Protein AF-00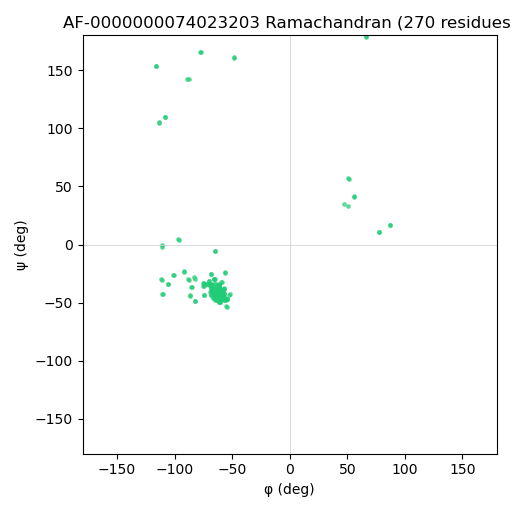00000074023203 (afdb_homodimer)

Organism: NCBI:txid1655543

Nearest PDB structures (foldseek):
  6egc-assembly1_A  TM=5.673E-01  e=6.703E-01  synthetic construct
  7xge-assembly3_E  TM=4.685E-01  e=8.989E+00  synthetic construct
  6egc-assembly1_A  TM=5.669E-01  e=6.703E-01  synthetic construct
  7xge-assembly3_E  TM=4.680E-01  e=8.989E+00  synthetic construct

Structure (mmCIF, N/CA/C/O backbone):
data_AF-0000000074023203-model_v1
#
loop_
_entity.id
_entity.type
_entity.pdbx_description
1 polymer 'Protoporphyrinogen IX oxidase'
#
loop_
_atom_site.group_PDB
_atom_site.id
_atom_site.type_symbol
_atom_site.label_atom_id
_atom_site.la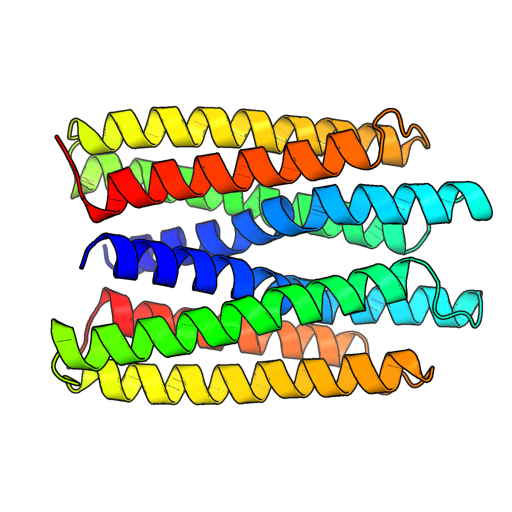bel_alt_id
_atom_site.label_comp_id
_atom_site.label_asym_id
_atom_site.label_entity_id
_atom_site.label_seq_id
_atom_site.pdbx_PDB_ins_code
_atom_site.Cartn_x
_atom_site.Cartn_y
_atom_site.Cartn_z
_atom_site.occupancy
_atom_site.B_iso_or_equiv
_atom_site.auth_seq_id
_atom_site.auth_comp_id
_atom_site.auth_asym_id
_atom_site.auth_atom_id
_atom_site.pdbx_PDB_model_num
ATOM 1 N N . MET A 1 1 ? 3.107 12.953 21 1 92.62 1 MET A N 1
ATOM 2 C CA . MET A 1 1 ? 1.988 12.531 20.156 1 92.62 1 MET A CA 1
ATOM 3 C C . MET A 1 1 ? 2.445 12.281 18.719 1 92.62 1 MET A C 1
ATOM 5 O O . MET A 1 1 ? 1.799 11.539 17.984 1 92.62 1 MET A O 1
ATOM 9 N N . ASP A 1 2 ? 3.744 12.695 18.531 1 95.38 2 ASP A N 1
ATOM 10 C CA . ASP A 1 2 ? 4.27 12.586 17.172 1 95.38 2 ASP A CA 1
ATOM 11 C C . ASP A 1 2 ? 4.441 11.117 16.766 1 95.38 2 ASP A C 1
ATOM 13 O O . ASP A 1 2 ? 4.105 10.734 15.648 1 95.38 2 ASP A O 1
ATOM 17 N N . TRP A 1 3 ? 4.859 10.352 17.672 1 96.69 3 TRP A N 1
ATOM 18 C CA . TRP A 1 3 ? 5.105 8.953 17.344 1 96.69 3 TRP A CA 1
ATOM 19 C C . TRP A 1 3 ? 3.797 8.211 17.094 1 96.69 3 TRP A C 1
ATOM 21 O O . TRP A 1 3 ? 3.748 7.293 16.266 1 96.69 3 TRP A O 1
ATOM 31 N N . ILE A 1 4 ? 2.764 8.555 17.781 1 97.5 4 ILE A N 1
ATOM 32 C CA . ILE A 1 4 ? 1.466 7.949 17.516 1 97.5 4 ILE A CA 1
ATOM 33 C C . ILE A 1 4 ? 0.999 8.32 16.109 1 97.5 4 ILE A C 1
ATOM 35 O O . ILE A 1 4 ? 0.423 7.492 15.406 1 97.5 4 ILE A O 1
ATOM 39 N N . LYS A 1 5 ? 1.223 9.609 15.711 1 97.88 5 LYS A N 1
ATOM 40 C CA . LYS A 1 5 ? 0.889 10.031 14.352 1 97.88 5 LYS A CA 1
ATOM 41 C C . LYS A 1 5 ? 1.686 9.242 13.32 1 97.88 5 LYS A C 1
ATOM 43 O O . LYS A 1 5 ? 1.14 8.82 12.297 1 97.88 5 LYS A O 1
ATOM 48 N N . ILE A 1 6 ? 2.932 9.07 13.625 1 98.19 6 ILE A N 1
ATOM 49 C CA . ILE A 1 6 ? 3.807 8.336 12.719 1 98.19 6 ILE A CA 1
ATOM 50 C C . ILE A 1 6 ? 3.33 6.891 12.586 1 98.19 6 ILE A C 1
ATOM 52 O O . ILE A 1 6 ? 3.207 6.367 11.477 1 98.19 6 ILE A O 1
ATOM 56 N N . ILE A 1 7 ? 3.047 6.242 13.719 1 98.31 7 ILE A N 1
ATOM 57 C CA . ILE A 1 7 ? 2.572 4.863 13.711 1 98.31 7 ILE A CA 1
ATOM 58 C C . ILE A 1 7 ? 1.234 4.785 12.977 1 98.31 7 ILE A C 1
ATOM 60 O O . ILE A 1 7 ? 0.989 3.846 12.211 1 98.31 7 ILE A O 1
ATOM 64 N N . HIS A 1 8 ? 0.366 5.777 13.195 1 98.56 8 HIS A N 1
ATOM 65 C CA . HIS A 1 8 ? -0.925 5.82 12.523 1 98.56 8 HIS A CA 1
ATOM 66 C C . HIS A 1 8 ? -0.752 5.879 11.008 1 98.56 8 HIS A C 1
ATOM 68 O O . HIS A 1 8 ? -1.318 5.059 10.281 1 98.56 8 HIS A O 1
ATOM 74 N N . ILE A 1 9 ? 0.066 6.77 10.531 1 98.44 9 ILE A N 1
ATOM 75 C CA . ILE A 1 9 ? 0.243 6.961 9.094 1 98.44 9 ILE A CA 1
ATOM 76 C C . ILE A 1 9 ? 0.885 5.719 8.484 1 98.44 9 ILE A C 1
ATOM 78 O O . ILE A 1 9 ? 0.466 5.254 7.418 1 98.44 9 ILE A O 1
ATOM 82 N N . LEU A 1 10 ? 1.868 5.215 9.172 1 98.25 10 LEU A N 1
ATOM 83 C CA . LEU A 1 10 ? 2.529 4.004 8.695 1 98.25 10 LEU A CA 1
ATOM 84 C C . LEU A 1 10 ? 1.538 2.852 8.586 1 98.25 10 LEU A C 1
ATOM 86 O O . LEU A 1 10 ? 1.554 2.105 7.602 1 98.25 10 LEU A O 1
ATOM 90 N N . SER A 1 11 ? 0.745 2.699 9.625 1 98.44 11 SER A N 1
ATOM 91 C CA . SER A 1 11 ? -0.231 1.614 9.633 1 98.44 11 SER A CA 1
ATOM 92 C C . SER A 1 11 ? -1.271 1.799 8.531 1 98.44 11 SER A C 1
ATOM 94 O O . SER A 1 11 ? -1.719 0.824 7.926 1 98.44 11 SER A O 1
ATOM 96 N N . VAL A 1 12 ? -1.662 3.014 8.289 1 98.38 12 VAL A N 1
ATOM 97 C CA . VAL A 1 12 ? -2.598 3.287 7.207 1 98.38 12 VAL A CA 1
ATOM 98 C C . VAL A 1 12 ? -1.965 2.912 5.871 1 98.38 12 VAL A C 1
ATOM 100 O O . VAL A 1 12 ? -2.615 2.303 5.016 1 98.38 12 VAL A O 1
ATOM 103 N N . MET A 1 13 ? -0.729 3.244 5.672 1 97.75 13 MET A N 1
ATOM 104 C CA . MET A 1 13 ? -0.03 2.898 4.438 1 97.75 13 MET A CA 1
ATOM 105 C C . MET A 1 13 ? 0.025 1.386 4.246 1 97.75 13 MET A C 1
ATOM 107 O O . MET A 1 13 ? -0.158 0.889 3.135 1 97.75 13 MET A O 1
ATOM 111 N N . GLY A 1 14 ? 0.303 0.688 5.309 1 97.38 14 GLY A N 1
ATOM 112 C CA . GLY A 1 14 ? 0.309 -0.765 5.25 1 97.38 14 GLY A CA 1
ATOM 113 C C . GLY A 1 14 ? -1.058 -1.356 4.961 1 97.38 14 GLY A C 1
ATOM 114 O O . GLY A 1 14 ? -1.171 -2.348 4.238 1 97.38 14 GLY A O 1
ATOM 115 N N . TRP A 1 15 ? -2.07 -0.752 5.566 1 97.94 15 TRP A N 1
ATOM 116 C CA . TRP A 1 15 ? -3.441 -1.192 5.328 1 97.94 15 TRP A CA 1
ATOM 117 C C . TRP A 1 15 ? -3.818 -1.028 3.857 1 97.94 15 TRP A C 1
ATOM 119 O O . TRP A 1 15 ? -4.473 -1.897 3.277 1 97.94 15 TRP A O 1
ATOM 129 N N . MET A 1 16 ? -3.35 -0.032 3.201 1 96.94 16 MET A N 1
ATOM 130 C CA . MET A 1 16 ? -3.682 0.261 1.811 1 96.94 16 MET A CA 1
ATOM 131 C C . MET A 1 16 ? -3.096 -0.792 0.877 1 96.94 16 MET A C 1
ATOM 133 O O . MET A 1 16 ? -3.605 -1.007 -0.224 1 96.94 16 MET A O 1
ATOM 137 N N . THR A 1 17 ? -2.055 -1.413 1.323 1 95.81 17 THR A N 1
ATOM 138 C CA . THR A 1 17 ? -1.396 -2.426 0.503 1 95.81 17 THR A CA 1
ATOM 139 C C . THR A 1 17 ? -2.393 -3.496 0.066 1 95.81 17 THR A C 1
ATOM 141 O O . THR A 1 17 ? -2.486 -3.814 -1.121 1 95.81 17 THR A O 1
ATOM 144 N N . SER A 1 18 ? -3.166 -3.975 0.995 1 95.62 18 SER A N 1
ATOM 145 C CA . SER A 1 18 ? -4.133 -5.016 0.657 1 95.62 18 SER A CA 1
ATOM 146 C C . SER A 1 18 ? -5.324 -4.438 -0.1 1 95.62 18 SER A C 1
ATOM 148 O O . SER A 1 18 ? -5.895 -5.102 -0.968 1 95.62 18 SER A O 1
ATOM 150 N N . ILE A 1 19 ? -5.656 -3.301 0.269 1 95.19 19 ILE A N 1
ATOM 151 C CA . ILE A 1 19 ? -6.809 -2.68 -0.376 1 95.19 19 ILE A CA 1
ATOM 152 C C . ILE A 1 19 ? -6.539 -2.52 -1.87 1 95.19 19 ILE A C 1
ATOM 154 O O . ILE A 1 19 ? -7.414 -2.779 -2.697 1 95.19 19 ILE A O 1
ATOM 158 N N . PHE A 1 20 ? -5.289 -2.223 -2.201 1 94.12 20 PHE A N 1
ATOM 159 C CA . PHE A 1 20 ? -4.961 -1.982 -3.602 1 94.12 20 PHE A CA 1
ATOM 160 C C . PHE A 1 20 ? -4.504 -3.27 -4.281 1 94.12 20 PHE A C 1
ATOM 162 O O . PHE A 1 20 ? -4.695 -3.443 -5.484 1 94.12 20 PHE A O 1
ATOM 169 N N . ALA A 1 21 ? -4.027 -4.227 -3.555 1 96.38 21 ALA A N 1
ATOM 170 C CA . ALA A 1 21 ? -3.342 -5.348 -4.195 1 96.38 21 ALA A CA 1
ATOM 171 C C . ALA A 1 21 ? -4.215 -6.602 -4.18 1 96.38 21 ALA A C 1
ATOM 173 O O . ALA A 1 21 ? -4.195 -7.387 -5.129 1 96.38 21 ALA A O 1
ATOM 174 N N . VAL A 1 22 ? -4.996 -6.801 -3.162 1 97.44 22 VAL A N 1
ATOM 175 C CA . VAL A 1 22 ? -5.59 -8.109 -2.92 1 97.44 22 VAL A CA 1
ATOM 176 C C . VAL A 1 22 ? -6.723 -8.359 -3.916 1 97.44 22 VAL A C 1
ATOM 178 O O . VAL A 1 22 ? -6.84 -9.453 -4.473 1 97.44 22 VAL A O 1
ATOM 181 N N . PRO A 1 23 ? -7.57 -7.355 -4.164 1 97.06 23 PRO A N 1
ATOM 182 C CA . PRO A 1 23 ? -8.586 -7.617 -5.188 1 97.06 23 PRO A CA 1
ATOM 183 C C . PRO A 1 23 ? -7.98 -7.992 -6.539 1 97.06 23 PRO A C 1
ATOM 185 O O . PRO A 1 23 ? -8.508 -8.867 -7.23 1 97.06 23 PRO A O 1
ATOM 188 N N . ARG A 1 24 ? -6.918 -7.363 -6.895 1 95.75 24 ARG A N 1
ATOM 189 C CA . ARG A 1 24 ? -6.223 -7.719 -8.125 1 95.75 24 ARG A CA 1
ATOM 190 C C . ARG A 1 24 ? -5.602 -9.109 -8.023 1 95.75 24 ARG A C 1
ATOM 192 O O . ARG A 1 24 ? -5.613 -9.867 -8.992 1 95.75 24 ARG A O 1
ATOM 199 N N . ALA A 1 25 ? -5.07 -9.391 -6.914 1 97.94 25 ALA A N 1
ATOM 200 C CA . ALA A 1 25 ? -4.469 -10.711 -6.699 1 97.94 25 ALA A CA 1
ATOM 201 C C . ALA A 1 25 ? -5.508 -11.82 -6.844 1 97.94 25 ALA A C 1
ATOM 203 O O . ALA A 1 25 ? -5.191 -12.914 -7.312 1 97.94 25 ALA A O 1
ATOM 204 N N . LEU A 1 26 ? -6.742 -11.516 -6.422 1 98.25 26 LEU A N 1
ATOM 205 C CA . LEU A 1 26 ? -7.812 -12.508 -6.52 1 98.25 26 LEU A CA 1
ATOM 206 C C . LEU A 1 26 ? -8.078 -12.875 -7.973 1 98.25 26 LEU A C 1
ATOM 208 O O . LEU A 1 26 ? -8.391 -14.031 -8.273 1 98.25 26 LEU A O 1
ATOM 212 N N . ILE A 1 27 ? -7.93 -11.906 -8.844 1 97.56 27 ILE A N 1
ATOM 213 C CA . ILE A 1 27 ? -8.125 -12.141 -10.273 1 97.56 27 ILE A CA 1
ATOM 214 C C . ILE A 1 27 ? -7.094 -13.141 -10.781 1 97.56 27 ILE A C 1
ATOM 216 O O . ILE A 1 27 ? -7.441 -14.109 -11.453 1 97.56 27 ILE A O 1
ATOM 220 N N . TYR A 1 28 ? -5.891 -12.93 -10.43 1 97.56 28 TYR A N 1
ATOM 221 C CA . TYR A 1 28 ? -4.816 -13.789 -10.914 1 97.56 28 TYR A CA 1
ATOM 222 C C . TYR A 1 28 ? -4.84 -15.141 -10.203 1 97.56 28 TYR A C 1
ATOM 224 O O . TYR A 1 28 ? -4.477 -16.156 -10.781 1 97.56 28 TYR A O 1
ATOM 232 N N . TRP A 1 29 ? -5.238 -15.086 -8.938 1 97.81 29 TRP A N 1
ATOM 233 C CA . TRP A 1 29 ? -5.387 -16.344 -8.203 1 97.81 29 TRP A CA 1
ATOM 234 C C . TRP A 1 29 ? -6.434 -17.234 -8.859 1 97.81 29 TRP A C 1
ATOM 236 O O . TRP A 1 29 ? -6.227 -18.438 -9 1 97.81 29 TRP A O 1
ATOM 246 N N . LYS A 1 30 ? -7.488 -16.672 -9.25 1 97.38 30 LYS A N 1
ATOM 247 C CA . LYS A 1 30 ? -8.531 -17.422 -9.953 1 97.38 30 LYS A CA 1
ATOM 248 C C . LYS A 1 30 ? -7.98 -18.062 -11.219 1 97.38 30 LYS A C 1
ATOM 250 O O . LYS A 1 30 ? -8.242 -19.234 -11.492 1 97.38 30 LYS A O 1
ATOM 255 N N . ARG A 1 31 ? -7.234 -17.312 -11.977 1 95.5 31 ARG A N 1
ATOM 256 C CA . ARG A 1 31 ? -6.645 -17.812 -13.211 1 95.5 31 ARG A CA 1
ATOM 257 C C . ARG A 1 31 ? -5.723 -19 -12.938 1 95.5 31 ARG A C 1
ATOM 259 O O . ARG A 1 31 ? -5.75 -20 -13.656 1 95.5 31 ARG A O 1
ATOM 266 N N . ASP A 1 32 ? -4.938 -18.844 -11.969 1 95.69 32 ASP A N 1
ATOM 267 C CA . ASP A 1 32 ? -4.012 -19.906 -11.594 1 95.69 32 ASP A CA 1
ATOM 268 C C . ASP A 1 32 ? -4.77 -21.156 -11.133 1 95.69 32 ASP A C 1
ATOM 270 O O . ASP A 1 32 ? -4.43 -22.266 -11.523 1 95.69 32 ASP A O 1
ATOM 274 N N . HIS A 1 33 ? -5.723 -20.953 -10.312 1 96 33 HIS A N 1
ATOM 275 C CA . HIS A 1 33 ? -6.52 -22.062 -9.797 1 96 33 HIS A CA 1
ATOM 276 C C . HIS A 1 33 ? -7.258 -22.781 -10.922 1 96 33 HIS A C 1
ATOM 278 O O . HIS A 1 33 ? -7.367 -24.016 -10.914 1 96 33 HIS A O 1
ATOM 284 N N . ASP A 1 34 ? -7.762 -22 -11.836 1 95.06 34 ASP A N 1
ATOM 285 C CA . ASP A 1 34 ? -8.445 -22.594 -12.977 1 95.06 34 ASP A CA 1
ATOM 286 C C . ASP A 1 34 ? -7.52 -23.531 -13.758 1 95.06 34 ASP A C 1
ATOM 288 O O . ASP A 1 34 ? -7.965 -24.547 -14.289 1 95.06 34 ASP A O 1
ATOM 292 N N . LYS A 1 35 ? -6.309 -23.219 -13.773 1 93.12 35 LYS A N 1
ATOM 293 C CA . LYS A 1 35 ? -5.324 -23.984 -14.523 1 93.12 35 LYS A CA 1
ATOM 294 C C . LYS A 1 35 ? -4.812 -25.172 -13.719 1 93.12 35 LYS A C 1
ATOM 296 O O . LYS A 1 35 ? -4.57 -26.25 -14.266 1 93.12 35 LYS A O 1
ATOM 301 N N . THR A 1 36 ? -4.66 -25 -12.422 1 92.81 36 THR A N 1
ATOM 302 C CA . THR A 1 36 ? -3.902 -25.984 -11.648 1 92.81 36 THR A CA 1
ATOM 303 C C . THR A 1 36 ? -4.82 -26.75 -10.703 1 92.81 36 THR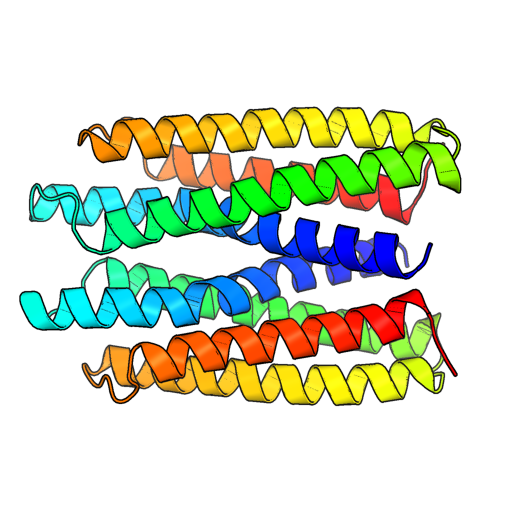 A C 1
ATOM 305 O O . THR A 1 36 ? -4.477 -27.828 -10.234 1 92.81 36 THR A O 1
ATOM 308 N N . GLY A 1 37 ? -5.953 -26.047 -10.25 1 93.75 37 GLY A N 1
ATOM 309 C CA . GLY A 1 37 ? -6.848 -26.625 -9.258 1 93.75 37 GLY A CA 1
ATOM 310 C C . GLY A 1 37 ? -6.305 -26.547 -7.848 1 93.75 37 GLY A C 1
ATOM 311 O O . GLY A 1 37 ? -6.848 -27.188 -6.934 1 93.75 37 GLY A O 1
ATOM 312 N N . GLU A 1 38 ? -5.199 -25.766 -7.691 1 93.38 38 GLU A N 1
ATOM 313 C CA . GLU A 1 38 ? -4.52 -25.75 -6.398 1 93.38 38 GLU A CA 1
ATOM 314 C C . GLU A 1 38 ? -4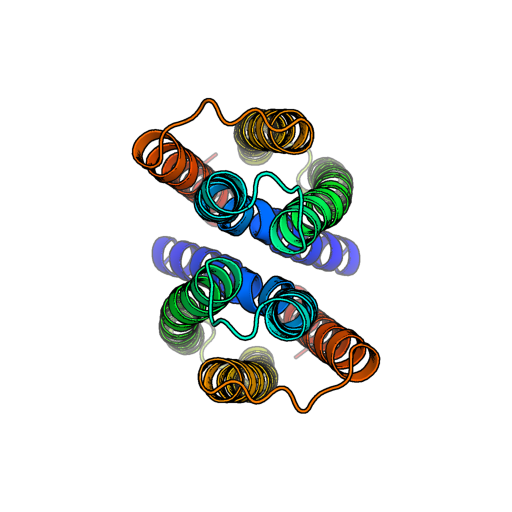.57 -24.375 -5.758 1 93.38 38 GLU A C 1
ATOM 316 O O . GLU A 1 38 ? -4.707 -23.359 -6.457 1 93.38 38 GLU A O 1
ATOM 321 N N . PHE A 1 39 ? -4.5 -24.328 -4.363 1 94.06 39 PHE A N 1
ATOM 322 C CA . PHE A 1 39 ? -4.301 -23.078 -3.619 1 94.06 39 PHE A CA 1
ATOM 323 C C . PHE A 1 39 ? -3.045 -22.359 -4.098 1 94.06 39 PHE A C 1
ATOM 325 O O . PHE A 1 39 ? -3.121 -21.234 -4.586 1 94.06 39 PHE A O 1
ATOM 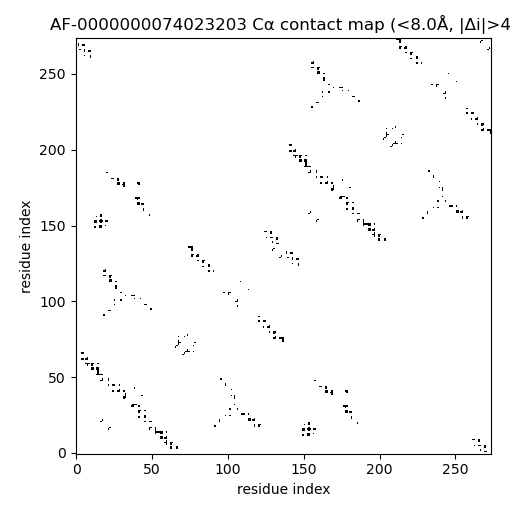332 N N . GLY A 1 40 ? -1.871 -23.047 -4.125 1 94 40 GLY A N 1
ATOM 333 C CA . GLY A 1 40 ? -0.619 -22.625 -4.738 1 94 40 GLY A CA 1
ATOM 334 C C . GLY A 1 40 ? 0.004 -21.422 -4.059 1 94 40 GLY A C 1
ATOM 335 O O . GLY A 1 40 ? -0.551 -20.891 -3.096 1 94 40 GLY A O 1
ATOM 336 N N . PRO A 1 41 ? 1.149 -21.016 -4.574 1 96.38 41 PRO A N 1
ATOM 337 C CA . PRO A 1 41 ? 1.881 -19.891 -3.988 1 96.38 41 PRO A CA 1
ATOM 338 C C . PRO A 1 41 ? 1.13 -18.562 -4.117 1 96.38 41 PRO A C 1
ATOM 340 O O . PRO A 1 41 ? 1.261 -17.688 -3.26 1 96.38 41 PRO A O 1
ATOM 343 N N . LEU A 1 42 ? 0.37 -18.5 -5.172 1 97.31 42 LEU A N 1
ATOM 344 C CA . LEU A 1 42 ? -0.376 -17.266 -5.371 1 97.31 42 LEU A CA 1
ATOM 345 C C . LEU A 1 42 ? -1.457 -17.109 -4.309 1 97.31 42 LEU A C 1
ATOM 347 O O . LEU A 1 42 ? -1.687 -16 -3.809 1 97.31 42 LEU A O 1
ATOM 351 N N . GLY A 1 43 ? -2.137 -18.125 -4.02 1 97.69 43 GLY A N 1
ATOM 352 C CA . GLY A 1 43 ? -3.076 -18.094 -2.908 1 97.69 43 GLY A CA 1
ATOM 353 C C . GLY A 1 43 ? -2.42 -17.766 -1.58 1 97.69 43 GLY A C 1
ATOM 354 O O . GLY A 1 43 ? -2.947 -16.969 -0.802 1 97.69 43 GLY A O 1
ATOM 355 N N . ASP A 1 44 ? -1.281 -18.344 -1.369 1 97.25 44 ASP A N 1
ATOM 356 C CA . ASP A 1 44 ? -0.527 -18.078 -0.148 1 97.25 44 ASP A CA 1
ATOM 357 C C . ASP A 1 44 ? -0.162 -16.609 -0.039 1 97.25 44 ASP A C 1
ATOM 359 O O . ASP A 1 44 ? -0.352 -15.984 1.012 1 97.25 44 ASP A O 1
ATOM 363 N N . LEU A 1 45 ? 0.355 -16.078 -1.088 1 97.38 45 LEU A N 1
ATOM 364 C CA . LEU A 1 45 ? 0.727 -14.672 -1.121 1 97.38 45 LEU A CA 1
ATOM 365 C C . LEU A 1 45 ? -0.48 -13.781 -0.834 1 97.38 45 LEU A C 1
ATOM 367 O O . LEU A 1 45 ? -0.402 -12.867 -0.012 1 97.38 45 LEU A O 1
ATOM 371 N N . THR A 1 46 ? -1.598 -14.055 -1.484 1 98.31 46 THR A N 1
ATOM 372 C CA . THR A 1 46 ? -2.799 -13.234 -1.362 1 98.31 46 THR A CA 1
ATOM 373 C C . THR A 1 46 ? -3.314 -13.242 0.073 1 98.31 46 THR A C 1
ATOM 375 O O . THR A 1 46 ? -3.611 -12.188 0.638 1 98.31 46 THR A O 1
ATOM 378 N N . TYR A 1 47 ? -3.338 -14.406 0.613 1 97.94 47 TYR A N 1
ATOM 379 C CA . TYR A 1 47 ? -3.805 -14.555 1.987 1 97.94 47 TYR A CA 1
ATOM 380 C C . TYR A 1 47 ? -2.879 -13.828 2.957 1 97.94 47 TYR A C 1
ATOM 382 O O . TYR A 1 47 ? -3.342 -13.148 3.879 1 97.94 47 TYR A O 1
ATOM 390 N N . ARG A 1 48 ? -1.633 -13.961 2.803 1 96.56 48 ARG A N 1
ATOM 391 C CA . ARG A 1 48 ? -0.665 -13.344 3.709 1 96.56 48 ARG A CA 1
ATOM 392 C C . ARG A 1 48 ? -0.706 -11.828 3.611 1 96.56 48 ARG A C 1
ATOM 394 O O . ARG A 1 48 ? -0.554 -11.133 4.617 1 96.56 48 ARG A O 1
ATOM 401 N N . LEU A 1 49 ? -0.869 -11.312 2.373 1 97.31 49 LEU A N 1
ATOM 402 C CA . LEU A 1 49 ? -1.016 -9.875 2.199 1 97.31 49 LEU A CA 1
ATOM 403 C C . LEU A 1 49 ? -2.244 -9.359 2.943 1 97.31 49 LEU A C 1
ATOM 405 O O . LEU A 1 49 ? -2.176 -8.336 3.625 1 97.31 49 LEU A O 1
ATOM 409 N N . TYR A 1 50 ? -3.35 -10.07 2.846 1 98.12 50 TYR A N 1
ATOM 410 C CA . TYR A 1 50 ? -4.578 -9.656 3.52 1 98.12 50 TYR A CA 1
ATOM 411 C C . TYR A 1 50 ? -4.391 -9.648 5.031 1 98.12 50 TYR A C 1
ATOM 413 O O . TYR A 1 50 ? -4.785 -8.695 5.707 1 98.12 50 TYR A O 1
ATOM 421 N N . ARG A 1 51 ? -3.779 -10.695 5.551 1 96.81 51 ARG A N 1
ATOM 422 C CA . ARG A 1 51 ? -3.609 -10.836 6.992 1 96.81 51 ARG A CA 1
ATOM 423 C C . ARG A 1 51 ? -2.674 -9.758 7.539 1 96.81 51 ARG A C 1
ATOM 425 O O . ARG A 1 51 ? -2.93 -9.188 8.602 1 96.81 51 ARG A O 1
ATOM 432 N N . PHE A 1 52 ? -1.598 -9.586 6.812 1 95.44 52 PHE A N 1
ATOM 433 C CA . PHE A 1 52 ? -0.657 -8.531 7.176 1 95.44 52 PHE A CA 1
ATOM 434 C C . PHE A 1 52 ? -1.362 -7.184 7.266 1 95.44 52 PHE A C 1
ATOM 436 O O . PHE A 1 52 ? -1.252 -6.484 8.273 1 95.44 52 PHE A O 1
ATOM 443 N N . SER A 1 53 ? -2.178 -6.828 6.293 1 97.38 53 SER A N 1
ATOM 444 C CA . SER A 1 53 ? -2.875 -5.547 6.215 1 97.38 53 SER A CA 1
ATOM 445 C C . SER A 1 53 ? -3.965 -5.449 7.277 1 97.38 53 SER A C 1
ATOM 447 O O . SER A 1 53 ? -4.254 -4.359 7.777 1 97.38 53 SER A O 1
ATOM 449 N N . ALA A 1 54 ? -4.559 -6.617 7.621 1 97.81 54 ALA A N 1
ATOM 450 C CA . ALA A 1 54 ? -5.578 -6.625 8.672 1 97.81 54 ALA A CA 1
ATOM 451 C C . ALA A 1 54 ? -4.992 -6.16 10 1 97.81 54 ALA A C 1
ATOM 453 O O . ALA A 1 54 ? -5.633 -5.406 10.742 1 97.81 54 ALA A O 1
ATOM 454 N N . GLY A 1 55 ? -3.785 -6.66 10.312 1 97.88 55 GLY A N 1
ATOM 455 C CA . GLY A 1 55 ? -3.111 -6.195 11.516 1 97.88 55 GLY A CA 1
ATOM 456 C C . GLY A 1 55 ? -2.852 -4.699 11.516 1 97.88 55 GLY A C 1
ATOM 457 O O . GLY A 1 55 ? -3.027 -4.031 12.539 1 97.88 55 GLY A O 1
ATOM 458 N N . LEU A 1 56 ? -2.502 -4.211 10.398 1 98 56 LEU A N 1
ATOM 459 C CA . LEU A 1 56 ? -2.189 -2.789 10.281 1 98 56 LEU A CA 1
ATOM 460 C C . LEU A 1 56 ? -3.463 -1.949 10.297 1 98 56 LEU A C 1
ATOM 462 O O . LEU A 1 56 ? -3.461 -0.823 10.805 1 98 56 LEU A O 1
ATOM 466 N N . MET A 1 57 ? -4.574 -2.527 9.719 1 98.56 57 MET A N 1
ATOM 467 C CA . MET A 1 57 ? -5.871 -1.866 9.836 1 98.56 57 MET A CA 1
ATOM 468 C C . MET A 1 57 ? -6.238 -1.646 11.305 1 98.56 57 MET A C 1
ATOM 470 O O . MET A 1 57 ? -6.637 -0.545 11.688 1 98.56 57 MET A O 1
ATOM 474 N N . VAL A 1 58 ? -6.086 -2.686 12.094 1 98.56 58 VAL A N 1
ATOM 475 C CA . VAL A 1 58 ? -6.43 -2.607 13.508 1 98.56 58 VAL A CA 1
ATOM 476 C C . VAL A 1 58 ? -5.566 -1.552 14.195 1 98.56 58 VAL A C 1
ATOM 478 O O . VAL A 1 58 ? -6.074 -0.723 14.953 1 98.56 58 VAL A O 1
ATOM 481 N N . LEU A 1 59 ? -4.305 -1.564 13.914 1 98.56 59 LEU A N 1
ATOM 482 C CA . LEU A 1 59 ? -3.396 -0.583 14.492 1 98.56 59 LEU A CA 1
ATOM 483 C C . LEU A 1 59 ? -3.773 0.83 14.062 1 98.56 59 LEU A C 1
ATOM 485 O O . LEU A 1 59 ? -3.73 1.763 14.867 1 98.56 59 LEU A O 1
ATOM 489 N N . ALA A 1 60 ? -4.129 1.003 12.805 1 98.62 60 ALA A N 1
ATOM 490 C CA . ALA A 1 60 ? -4.547 2.301 12.281 1 98.62 60 ALA A CA 1
ATOM 491 C C . ALA A 1 60 ? -5.801 2.799 12.992 1 98.62 60 ALA A C 1
ATOM 493 O O . ALA A 1 60 ? -5.902 3.98 13.336 1 98.62 60 ALA A O 1
ATOM 494 N N . LEU A 1 61 ? -6.727 1.869 13.211 1 98.56 61 LEU A N 1
ATOM 495 C CA . LEU A 1 61 ? -7.965 2.24 13.891 1 98.56 61 LEU A CA 1
ATOM 496 C C . LEU A 1 61 ? -7.691 2.68 15.32 1 98.56 61 LEU A C 1
ATOM 498 O O . LEU A 1 61 ? -8.203 3.707 15.773 1 98.56 61 LEU A O 1
ATOM 502 N N . LEU A 1 62 ? -6.902 1.912 16.047 1 98.38 62 LEU A N 1
ATOM 503 C CA . LEU A 1 62 ? -6.598 2.221 17.438 1 98.38 62 LEU A CA 1
ATOM 504 C C . LEU A 1 62 ? -5.887 3.564 17.562 1 98.38 62 LEU A C 1
ATOM 506 O O . LEU A 1 62 ? -6.266 4.402 18.375 1 98.38 62 LEU A O 1
ATOM 510 N N . THR A 1 63 ? -4.883 3.744 16.781 1 98.25 63 THR A N 1
ATOM 511 C CA . THR A 1 63 ? -4.129 4.992 16.844 1 98.25 63 THR A CA 1
ATOM 512 C C . THR A 1 63 ? -4.973 6.16 16.328 1 98.25 63 THR A C 1
ATOM 514 O O . THR A 1 63 ? -4.879 7.27 16.859 1 98.25 63 THR A O 1
ATOM 517 N N . GLY A 1 64 ? -5.805 5.91 15.305 1 97.69 64 GLY A N 1
ATOM 518 C CA . GLY A 1 64 ? -6.695 6.945 14.805 1 97.69 64 GLY A CA 1
ATOM 519 C C . GLY A 1 64 ? -7.707 7.406 15.836 1 97.69 64 GLY A C 1
ATOM 520 O O . GLY A 1 64 ? -7.957 8.602 15.977 1 97.69 64 GLY A O 1
ATOM 521 N N . ILE A 1 65 ? -8.305 6.473 16.5 1 97.56 65 ILE A N 1
ATOM 522 C CA . ILE A 1 65 ? -9.273 6.793 17.547 1 97.56 65 ILE A CA 1
ATOM 523 C C . ILE A 1 65 ? -8.586 7.57 18.656 1 97.56 65 ILE A C 1
ATOM 525 O O . ILE A 1 65 ? -9.125 8.57 19.156 1 97.56 65 ILE A O 1
ATOM 529 N N . TYR A 1 66 ? -7.402 7.098 19.031 1 97.38 66 TYR A N 1
ATOM 530 C CA . TYR A 1 66 ? -6.645 7.797 20.062 1 97.38 66 TYR A CA 1
ATOM 531 C C . TYR A 1 66 ? -6.359 9.234 19.656 1 97.38 66 TYR A C 1
ATOM 533 O O . TYR A 1 66 ? -6.566 10.164 20.438 1 97.38 66 TYR A O 1
ATOM 541 N N . LEU A 1 67 ? -5.953 9.445 18.469 1 96.5 67 LEU A N 1
ATOM 542 C CA . LEU A 1 67 ? -5.648 10.789 17.969 1 96.5 67 LEU A CA 1
ATOM 543 C C . LEU A 1 67 ? -6.914 11.633 17.875 1 96.5 67 LEU A C 1
ATOM 545 O O . LEU A 1 67 ? -6.887 12.828 18.188 1 96.5 67 LEU A O 1
ATOM 549 N N . GLY A 1 68 ? -8 11.023 17.391 1 94.56 68 GLY A N 1
ATOM 550 C CA . GLY A 1 68 ? -9.273 11.719 17.328 1 94.56 68 GLY A CA 1
ATOM 551 C C . GLY A 1 68 ? -9.734 12.234 18.672 1 94.56 68 GLY A C 1
ATOM 552 O O . GLY A 1 68 ? -10.234 13.359 18.781 1 94.56 68 GLY A O 1
ATOM 553 N N . ALA A 1 69 ? -9.484 11.453 19.703 1 93.44 69 ALA A N 1
ATOM 554 C CA . ALA A 1 69 ? -9.922 11.812 21.047 1 93.44 69 ALA A CA 1
ATOM 555 C C . ALA A 1 69 ? -8.938 12.781 21.703 1 93.44 69 ALA A C 1
ATOM 557 O O . ALA A 1 69 ? -9.336 13.836 22.203 1 93.44 69 ALA A O 1
ATOM 558 N N . ALA A 1 70 ? -7.676 12.477 21.656 1 90.88 70 ALA A N 1
ATOM 559 C CA . ALA A 1 70 ? -6.656 13.18 22.438 1 90.88 70 ALA A CA 1
ATOM 560 C C . ALA A 1 70 ? -6.227 14.461 21.734 1 90.88 70 ALA A C 1
ATOM 562 O O . ALA A 1 70 ? -5.871 15.445 22.391 1 90.88 70 ALA A O 1
ATOM 563 N N . VAL A 1 71 ? -6.332 14.438 20.469 1 85.06 71 VAL A N 1
ATOM 564 C CA . VAL A 1 71 ? -5.758 15.562 19.734 1 85.06 71 VAL A CA 1
ATOM 565 C C . VAL A 1 71 ? -6.871 16.406 19.109 1 85.06 71 VAL A C 1
ATOM 567 O O . VAL A 1 71 ? -6.883 17.625 19.234 1 85.06 71 VAL A O 1
ATOM 570 N N . PHE A 1 72 ? -7.91 15.836 18.516 1 87.31 72 PHE A N 1
ATOM 571 C CA . PHE A 1 72 ? -8.852 16.578 17.703 1 87.31 72 PHE A CA 1
ATOM 572 C C . PHE A 1 72 ? -10.211 16.672 18.391 1 87.31 72 PHE A C 1
ATOM 574 O O . PHE A 1 72 ? -11.125 17.328 17.891 1 87.31 72 PHE A O 1
ATOM 581 N N . GLN A 1 73 ? -10.312 16.031 19.578 1 89.06 73 GLN A N 1
ATOM 582 C CA . GLN A 1 73 ? -11.492 16.109 20.438 1 89.06 73 GLN A CA 1
ATOM 583 C C . GLN A 1 73 ? -12.758 15.812 19.641 1 89.06 73 GLN A C 1
ATOM 585 O O . GLN A 1 73 ? -13.766 16.516 19.781 1 89.06 73 GLN A O 1
ATOM 590 N N . PHE A 1 74 ? -12.641 14.945 18.672 1 90.81 74 PHE A N 1
ATOM 591 C CA . PHE A 1 74 ? -13.75 14.461 17.859 1 90.81 74 PHE A CA 1
ATOM 592 C C . PHE A 1 74 ? -14.484 15.625 17.203 1 90.81 74 PHE A C 1
ATOM 594 O O . PHE A 1 74 ? -15.719 15.664 17.203 1 90.81 74 PHE A O 1
ATOM 601 N N . ASP A 1 75 ? -13.656 16.609 16.719 1 92.88 75 ASP A N 1
ATOM 602 C CA . ASP A 1 75 ? -14.219 17.672 15.883 1 92.88 75 ASP A CA 1
ATOM 603 C C . ASP A 1 75 ? -15.102 17.078 14.781 1 92.88 75 ASP A C 1
ATOM 605 O O . ASP A 1 75 ? -15.031 15.883 14.5 1 92.88 75 ASP A O 1
ATOM 609 N N . THR A 1 76 ? -15.93 17.797 14.195 1 96.19 76 THR A N 1
ATOM 610 C CA . THR A 1 76 ? -16.906 17.312 13.234 1 96.19 76 THR A CA 1
ATOM 611 C C . THR A 1 76 ? -16.234 16.609 12.07 1 96.19 76 THR A C 1
ATOM 613 O O . THR A 1 76 ? -16.703 15.578 11.602 1 96.19 76 THR A O 1
ATOM 616 N N . TRP A 1 77 ? -15.117 17.172 11.57 1 95.94 77 TRP A N 1
ATOM 617 C CA . TRP A 1 77 ? -14.43 16.547 10.445 1 95.94 77 TRP A CA 1
ATOM 618 C C . TRP A 1 77 ? -13.867 15.18 10.836 1 95.94 77 TRP A C 1
ATOM 620 O O . TRP A 1 77 ? -13.773 14.281 10 1 95.94 77 TRP A O 1
ATOM 630 N N . VAL A 1 78 ? -13.508 14.977 12.094 1 96.81 78 VAL A N 1
ATOM 631 C CA . VAL A 1 78 ? -12.992 13.703 12.578 1 96.81 78 VAL A CA 1
ATOM 632 C C . VAL A 1 78 ? -14.109 12.664 12.578 1 96.81 78 VAL A C 1
ATOM 634 O O . VAL A 1 78 ? -13.891 11.508 12.195 1 96.81 78 VAL A O 1
ATOM 637 N N . ILE A 1 79 ? -15.32 13.055 12.992 1 96.62 79 ILE A N 1
ATOM 638 C CA . ILE A 1 79 ? -16.469 12.164 13.008 1 96.62 79 ILE A CA 1
ATOM 639 C C . ILE A 1 79 ? -16.828 11.75 11.578 1 96.62 79 ILE A C 1
ATOM 641 O O . ILE A 1 79 ? -17.141 10.586 11.32 1 96.62 79 ILE A O 1
ATOM 645 N N . VAL A 1 80 ? -16.812 12.711 10.719 1 97.25 80 VAL A N 1
ATOM 646 C CA . VAL A 1 80 ? -17.078 12.422 9.312 1 97.25 80 VAL A CA 1
ATOM 647 C C . VAL A 1 80 ? -16.031 11.438 8.781 1 97.25 80 VAL A C 1
ATOM 649 O O . VAL A 1 80 ? -16.375 10.469 8.094 1 97.25 80 VAL A O 1
ATOM 652 N N . LYS A 1 81 ? -14.805 11.727 9.188 1 97.81 81 LYS A N 1
ATOM 653 C CA . LYS A 1 81 ? -13.75 10.812 8.766 1 97.81 81 LYS A CA 1
ATOM 654 C C . LYS A 1 81 ? -14 9.398 9.297 1 97.81 81 LYS A C 1
ATOM 656 O O . LYS A 1 81 ? -13.852 8.422 8.555 1 97.81 81 LYS A O 1
ATOM 661 N N . PHE A 1 82 ? -14.367 9.281 10.484 1 97.75 82 PHE A N 1
ATOM 662 C CA . PHE A 1 82 ? -14.609 7.969 11.07 1 97.75 82 PHE A CA 1
ATOM 663 C C . PHE A 1 82 ? -15.734 7.246 10.344 1 97.75 82 PHE A C 1
ATOM 665 O O . PHE A 1 82 ? -15.695 6.023 10.188 1 97.75 82 PHE A O 1
ATOM 672 N N . GLY A 1 83 ? -16.766 7.941 9.953 1 98.25 83 GLY A N 1
ATOM 673 C CA . GLY A 1 83 ? -17.812 7.336 9.156 1 98.25 83 GLY A CA 1
ATOM 674 C C . GLY A 1 83 ? -17.312 6.766 7.844 1 98.25 83 GLY A C 1
ATOM 675 O O . GLY A 1 83 ? -17.656 5.641 7.477 1 98.25 83 GLY A O 1
ATOM 676 N N . LEU A 1 84 ? -16.484 7.535 7.137 1 98.56 84 LEU A N 1
ATOM 677 C CA . LEU A 1 84 ? -15.93 7.094 5.863 1 98.56 84 LEU A CA 1
ATOM 678 C C . LEU A 1 84 ? -14.984 5.91 6.066 1 98.56 84 LEU A C 1
ATOM 680 O O . LEU A 1 84 ? -14.977 4.969 5.273 1 98.56 84 LEU A O 1
ATOM 684 N N . VAL A 1 85 ? -14.188 5.996 7.141 1 98.69 85 VAL A N 1
ATOM 685 C CA . VAL A 1 85 ? -13.266 4.91 7.457 1 98.69 85 VAL A CA 1
ATOM 686 C C . VAL A 1 85 ? -14.055 3.645 7.793 1 98.69 85 VAL A C 1
ATOM 688 O O . VAL A 1 85 ? -13.648 2.539 7.434 1 98.69 85 VAL A O 1
ATOM 691 N N . ALA A 1 86 ? -15.195 3.719 8.484 1 98.56 86 ALA A N 1
ATOM 692 C CA . ALA A 1 86 ? -16.047 2.57 8.781 1 98.56 86 ALA A CA 1
ATOM 693 C C . ALA A 1 86 ? -16.531 1.901 7.492 1 98.56 86 ALA A C 1
ATOM 695 O O . ALA A 1 86 ? -16.547 0.672 7.395 1 98.56 86 ALA A O 1
ATOM 696 N N . LEU A 1 87 ? -16.906 2.705 6.562 1 98.5 87 LEU A N 1
ATOM 697 C CA . LEU A 1 87 ? -17.328 2.164 5.277 1 98.5 87 LEU A CA 1
ATOM 698 C C . LEU A 1 87 ? -16.172 1.44 4.586 1 98.5 87 LEU A C 1
ATOM 700 O O . LEU A 1 87 ? -16.375 0.382 3.986 1 98.5 87 LEU A O 1
ATOM 704 N N . LEU A 1 88 ? -15.031 2.037 4.676 1 98.44 88 LEU A N 1
ATOM 705 C CA . LEU A 1 88 ? -13.852 1.413 4.082 1 98.44 88 LEU A CA 1
ATOM 706 C C . LEU A 1 88 ? -13.531 0.097 4.781 1 98.44 88 LEU A C 1
ATOM 708 O O . LEU A 1 88 ? -13.094 -0.859 4.137 1 98.44 88 LEU A O 1
ATOM 712 N N . CYS A 1 89 ? -13.711 0.025 6.094 1 98.38 89 CYS A N 1
ATOM 713 C CA . CYS A 1 89 ? -13.508 -1.205 6.848 1 98.38 89 CYS A CA 1
ATOM 714 C C . CYS A 1 89 ? -14.461 -2.297 6.387 1 98.38 89 CYS A C 1
ATOM 716 O O . CYS A 1 89 ? -14.062 -3.447 6.211 1 98.38 89 CYS A O 1
ATOM 718 N N . VAL A 1 90 ? -15.688 -1.947 6.223 1 98.31 90 VAL A N 1
ATOM 719 C CA . VAL A 1 90 ? -16.672 -2.91 5.73 1 98.31 90 VAL A CA 1
ATOM 720 C C . VAL A 1 90 ? -16.25 -3.422 4.355 1 98.31 90 VAL A C 1
ATOM 722 O O . VAL A 1 90 ? -16.297 -4.625 4.094 1 98.31 90 VAL A O 1
ATOM 725 N N . HIS A 1 91 ? -15.875 -2.473 3.508 1 98.12 91 HIS A N 1
ATOM 726 C CA . HIS A 1 91 ? -15.391 -2.828 2.18 1 98.12 91 HIS A CA 1
ATOM 727 C C . HIS A 1 91 ? -14.195 -3.773 2.264 1 98.12 91 HIS A C 1
ATOM 729 O O . HIS A 1 91 ? -14.117 -4.75 1.515 1 98.12 91 HIS A O 1
ATOM 735 N N . TYR A 1 92 ? -13.266 -3.492 3.105 1 98.19 92 TYR A N 1
ATOM 736 C CA . TYR A 1 92 ? -12.086 -4.32 3.32 1 98.19 92 TYR A CA 1
ATOM 737 C C . TYR A 1 92 ? -12.477 -5.711 3.809 1 98.19 92 TYR A C 1
ATOM 739 O O . TYR A 1 92 ? -11.898 -6.711 3.375 1 98.19 92 TYR A O 1
ATOM 747 N N . MET A 1 93 ? -13.469 -5.82 4.691 1 98.06 93 MET A N 1
ATOM 748 C CA . MET A 1 93 ? -13.922 -7.098 5.23 1 98.06 93 MET A CA 1
ATOM 749 C C . MET A 1 93 ? -14.594 -7.934 4.145 1 98.06 93 MET A C 1
ATOM 751 O O . MET A 1 93 ? -14.5 -9.164 4.156 1 98.06 93 MET A O 1
ATOM 755 N N . MET A 1 94 ? -15.242 -7.277 3.27 1 98 94 MET A N 1
ATOM 756 C CA . MET A 1 94 ? -15.797 -7.992 2.123 1 98 94 MET A CA 1
ATOM 757 C C . MET A 1 94 ? -14.695 -8.672 1.322 1 98 94 MET A C 1
ATOM 759 O O . MET A 1 94 ? -14.867 -9.805 0.864 1 98 94 MET A O 1
ATOM 763 N N . THR A 1 95 ? -13.602 -7.945 1.125 1 97.94 95 THR A N 1
ATOM 764 C CA . THR A 1 95 ? -12.445 -8.555 0.469 1 97.94 95 THR A CA 1
ATOM 765 C C . THR A 1 95 ? -11.977 -9.789 1.237 1 97.94 95 THR A C 1
ATOM 767 O O . THR A 1 95 ? -11.625 -10.805 0.635 1 97.94 95 THR A O 1
ATOM 770 N N . GLY A 1 96 ? -11.953 -9.648 2.549 1 97.94 96 GLY A N 1
ATOM 771 C CA . GLY A 1 96 ? -11.609 -10.797 3.371 1 97.94 96 GLY A CA 1
ATOM 772 C C . GLY A 1 96 ? -12.523 -11.984 3.139 1 97.94 96 GLY A C 1
ATOM 773 O O . GLY A 1 96 ? -12.055 -13.133 3.105 1 97.94 96 GLY A O 1
ATOM 774 N N . GLY A 1 97 ? -13.781 -11.742 3.02 1 98.19 97 GLY A N 1
ATOM 775 C CA . GLY A 1 97 ? -14.703 -12.812 2.691 1 98.19 97 GLY A CA 1
ATOM 776 C C . GLY A 1 97 ? -14.383 -13.492 1.374 1 98.19 97 GLY A C 1
ATOM 777 O O . GLY A 1 97 ? -14.469 -14.719 1.267 1 98.19 97 GLY A O 1
ATOM 778 N N . MET A 1 98 ? -14.039 -12.719 0.387 1 98.06 98 MET A N 1
ATOM 779 C CA . MET A 1 98 ? -13.672 -13.273 -0.915 1 98.06 98 MET A CA 1
ATOM 780 C C . MET A 1 98 ? -12.414 -14.125 -0.809 1 98.06 98 MET A C 1
ATOM 782 O O . MET A 1 98 ? -12.312 -15.18 -1.437 1 98.06 98 MET A O 1
ATOM 786 N N . VAL A 1 99 ? -11.453 -13.633 -0.032 1 98.25 99 VAL A N 1
ATOM 787 C CA . VAL A 1 99 ? -10.203 -14.359 0.154 1 98.25 99 VAL A CA 1
ATOM 788 C C . VAL A 1 99 ? -10.477 -15.703 0.825 1 98.25 99 VAL A C 1
ATOM 790 O O . VAL A 1 99 ? -9.938 -16.734 0.411 1 98.25 99 VAL A O 1
ATOM 793 N N . MET A 1 100 ? -11.336 -15.695 1.831 1 97.88 100 MET A N 1
ATOM 794 C CA . MET A 1 100 ? -11.633 -16.922 2.555 1 97.88 100 MET A CA 1
ATOM 795 C C . MET A 1 100 ? -12.391 -17.906 1.669 1 97.88 100 MET A C 1
ATOM 797 O O . MET A 1 100 ? -12.164 -19.125 1.745 1 97.88 100 MET A O 1
ATOM 801 N N . ARG A 1 101 ? -13.273 -17.438 0.834 1 97.88 101 ARG A N 1
ATOM 802 C CA . ARG A 1 101 ? -13.961 -18.312 -0.123 1 97.88 101 ARG A CA 1
ATOM 803 C C . ARG A 1 101 ? -12.977 -18.875 -1.139 1 97.88 101 ARG A C 1
ATOM 805 O O . ARG A 1 101 ? -13.047 -20.062 -1.483 1 97.88 101 ARG A O 1
ATOM 812 N N . ALA A 1 102 ? -12.094 -18.047 -1.585 1 97.88 102 ALA A N 1
ATOM 813 C CA . ALA A 1 102 ? -11.086 -18.484 -2.551 1 97.88 102 ALA A CA 1
ATOM 814 C C . ALA A 1 102 ? -10.219 -19.594 -1.975 1 97.88 102 ALA A C 1
ATOM 816 O O . ALA A 1 102 ? -9.812 -20.516 -2.697 1 97.88 102 ALA A O 1
ATOM 817 N N . LYS A 1 103 ? -9.891 -19.5 -0.734 1 96.06 103 LYS A N 1
ATOM 818 C CA . LYS A 1 103 ? -9.102 -20.531 -0.07 1 96.06 103 LYS A CA 1
ATOM 819 C C . LYS A 1 103 ? -9.773 -21.891 -0.18 1 96.06 103 LYS A C 1
ATOM 821 O O . LYS A 1 103 ? -9.102 -22.922 -0.124 1 96.06 103 LYS A O 1
ATOM 826 N N . ARG A 1 104 ? -11.07 -21.938 -0.371 1 95.38 104 ARG A N 1
ATOM 827 C CA . ARG A 1 104 ? -11.836 -23.188 -0.502 1 95.38 104 ARG A CA 1
ATOM 828 C C . ARG A 1 104 ? -12.062 -23.531 -1.969 1 95.38 104 ARG A C 1
ATOM 830 O O . ARG A 1 104 ? -12.828 -24.438 -2.283 1 95.38 104 ARG A O 1
ATOM 837 N N . GLY A 1 105 ? -11.445 -22.703 -2.705 1 95.62 105 GLY A N 1
ATOM 838 C CA . GLY A 1 105 ? -11.531 -22.953 -4.133 1 95.62 105 GLY A CA 1
ATOM 839 C C . GLY A 1 105 ? -12.75 -22.328 -4.777 1 95.62 105 GLY A C 1
ATOM 840 O O . GLY A 1 105 ? -13.125 -22.672 -5.898 1 95.62 105 GLY A O 1
ATOM 841 N N . GLU A 1 106 ? -13.383 -21.375 -4.086 1 96.56 106 GLU A N 1
ATOM 842 C CA . GLU A 1 106 ? -14.586 -20.734 -4.594 1 96.56 106 GLU A CA 1
ATOM 843 C C . GLU A 1 106 ? -14.312 -19.297 -5.027 1 96.56 106 GLU A C 1
ATOM 845 O O . GLU A 1 106 ? -14.008 -18.453 -4.191 1 96.56 106 GLU A O 1
ATOM 850 N N . PHE A 1 107 ? -14.359 -19.141 -6.348 1 96.69 107 PHE A N 1
ATOM 851 C CA . PHE A 1 107 ? -14.203 -17.828 -6.953 1 96.69 107 PHE A CA 1
ATOM 852 C C . PHE A 1 107 ? -15.5 -17.375 -7.625 1 96.69 107 PHE A C 1
ATOM 854 O O . PHE A 1 107 ? -15.797 -17.797 -8.742 1 96.69 107 PHE A O 1
ATOM 861 N N . ARG A 1 108 ? -16.188 -16.469 -6.988 1 96.44 108 ARG A N 1
ATOM 862 C CA . ARG A 1 108 ? -17.531 -16.141 -7.441 1 96.44 108 ARG A CA 1
ATOM 863 C C . ARG A 1 108 ? -17.531 -14.844 -8.258 1 96.44 108 ARG A C 1
ATOM 865 O O . ARG A 1 108 ? -18.406 -14.648 -9.109 1 96.44 108 ARG A O 1
ATOM 872 N N . GLU A 1 109 ? -16.594 -13.969 -8.031 1 96.44 109 GLU A N 1
ATOM 873 C CA . GLU A 1 109 ? -16.609 -12.641 -8.633 1 96.44 109 GLU A CA 1
ATOM 874 C C . GLU A 1 109 ? -15.906 -12.641 -9.984 1 96.44 109 GLU A C 1
ATOM 876 O O . GLU A 1 109 ? -14.914 -13.344 -10.172 1 96.44 109 GLU A O 1
ATOM 881 N N . SER A 1 110 ? -16.484 -11.867 -10.867 1 96.25 110 SER A N 1
ATOM 882 C CA . SER A 1 110 ? -15.859 -11.695 -12.172 1 96.25 110 SER A CA 1
ATOM 883 C C . SER A 1 110 ? -14.672 -10.734 -12.102 1 96.25 110 SER A C 1
ATOM 885 O O . SER A 1 110 ? -14.523 -10.008 -11.117 1 96.25 110 SER A O 1
ATOM 887 N N . ASP A 1 111 ? -13.852 -10.727 -13.164 1 95.88 111 ASP A N 1
ATOM 888 C CA . ASP A 1 111 ? -12.734 -9.797 -13.258 1 95.88 111 ASP A CA 1
ATOM 889 C C . ASP A 1 111 ? -13.219 -8.352 -13.211 1 95.88 111 ASP A C 1
ATOM 891 O O . ASP A 1 111 ? -12.648 -7.52 -12.492 1 95.88 111 ASP A O 1
ATOM 895 N N . MET A 1 112 ? -14.273 -8.086 -13.938 1 95.69 112 MET A N 1
ATOM 896 C CA . MET A 1 112 ? -14.805 -6.73 -14 1 95.69 112 MET A CA 1
ATOM 897 C C . MET A 1 112 ? -15.305 -6.277 -12.633 1 95.69 112 MET A C 1
ATOM 899 O O . MET A 1 112 ? -15.055 -5.141 -12.219 1 95.69 112 MET A O 1
ATOM 903 N N . TYR A 1 113 ? -16.016 -7.164 -11.945 1 96.69 113 TYR A N 1
ATOM 904 C CA . TYR A 1 113 ? -16.5 -6.852 -10.609 1 96.69 113 TYR A CA 1
ATOM 905 C C . TYR A 1 113 ? -15.352 -6.473 -9.688 1 96.69 113 TYR A C 1
ATOM 907 O O . TYR A 1 113 ? -15.422 -5.465 -8.977 1 96.69 113 TYR A O 1
ATOM 915 N N . LEU A 1 114 ? -14.32 -7.246 -9.734 1 96.44 114 LEU A N 1
ATOM 916 C CA . LEU A 1 114 ? -13.188 -7.02 -8.836 1 96.44 114 LEU A CA 1
ATOM 917 C C . LEU A 1 114 ? -12.461 -5.73 -9.195 1 96.44 114 LEU A C 1
ATOM 919 O O . LEU A 1 114 ? -11.969 -5.027 -8.312 1 96.44 114 LEU A O 1
ATOM 923 N N . ARG A 1 115 ? -12.391 -5.402 -10.438 1 95.56 115 ARG A N 1
ATOM 924 C CA . ARG A 1 115 ? -11.758 -4.156 -10.867 1 95.56 115 ARG A CA 1
ATOM 925 C C . ARG A 1 115 ? -12.555 -2.947 -10.383 1 95.56 115 ARG A C 1
ATOM 927 O O . ARG A 1 115 ? -11.984 -1.977 -9.883 1 95.56 115 ARG A O 1
ATOM 934 N N . VAL A 1 116 ? -13.852 -3.023 -10.562 1 96.12 116 VAL A N 1
ATOM 935 C CA . VAL A 1 116 ? -14.719 -1.947 -10.094 1 96.12 116 VAL A CA 1
ATOM 936 C C . VAL A 1 116 ? -14.656 -1.861 -8.57 1 96.12 116 VAL A C 1
ATOM 938 O O . VAL A 1 116 ? -14.617 -0.767 -8.008 1 96.12 116 VAL A O 1
ATOM 941 N N . PHE A 1 117 ? -14.719 -3.023 -7.949 1 96.38 117 PHE A N 1
ATOM 942 C CA . PHE A 1 117 ? -14.609 -3.121 -6.496 1 96.38 117 PHE A CA 1
ATOM 943 C C . PHE A 1 117 ? -13.367 -2.398 -5.996 1 96.38 117 PHE A C 1
ATOM 945 O O . PHE A 1 117 ? -13.43 -1.662 -5.008 1 96.38 117 PHE A O 1
ATOM 952 N N . ASN A 1 118 ? -12.273 -2.578 -6.688 1 95.69 118 ASN A N 1
ATOM 953 C CA . ASN A 1 118 ? -11.016 -1.922 -6.336 1 95.69 118 ASN A CA 1
ATOM 954 C C . ASN A 1 118 ? -11.109 -0.408 -6.512 1 95.69 118 ASN A C 1
ATOM 956 O O . ASN A 1 118 ? -10.609 0.349 -5.68 1 95.69 118 ASN A O 1
ATOM 960 N N . GLU A 1 119 ? -11.75 0.037 -7.547 1 95.62 119 GLU A N 1
ATOM 961 C CA . GLU A 1 119 ? -11.906 1.467 -7.797 1 95.62 119 GLU A CA 1
ATOM 962 C C . GLU A 1 119 ? -12.75 2.129 -6.715 1 95.62 119 GLU A C 1
ATOM 964 O O . GLU A 1 119 ? -12.531 3.291 -6.371 1 95.62 119 GLU A O 1
ATOM 969 N N . ILE A 1 120 ? -13.695 1.43 -6.211 1 97.25 120 ILE A N 1
ATOM 970 C CA . ILE A 1 120 ? -14.562 1.938 -5.152 1 97.25 120 ILE A CA 1
ATOM 971 C C . ILE A 1 120 ? -13.727 2.24 -3.906 1 97.25 120 ILE A C 1
ATOM 973 O O . ILE A 1 120 ? -13.938 3.26 -3.244 1 97.25 120 ILE A O 1
ATOM 977 N N . SER A 1 121 ? -12.797 1.364 -3.59 1 96.75 121 SER A N 1
ATOM 978 C CA . SER A 1 121 ? -11.945 1.602 -2.43 1 96.75 121 SER A CA 1
ATOM 979 C C . SER A 1 121 ? -11.086 2.852 -2.617 1 96.75 121 SER A C 1
ATOM 981 O O . SER A 1 121 ? -10.898 3.625 -1.676 1 96.75 121 SER A O 1
ATOM 983 N N . VAL A 1 122 ? -10.602 3.088 -3.826 1 96.44 122 VAL A N 1
ATOM 984 C CA . VAL A 1 122 ? -9.781 4.254 -4.121 1 96.44 122 VAL A CA 1
ATOM 985 C C . VAL A 1 122 ? -10.602 5.527 -3.938 1 96.44 122 VAL A C 1
ATOM 987 O O . VAL A 1 122 ? -10.125 6.504 -3.354 1 96.44 122 VAL A O 1
ATOM 990 N N . LEU A 1 123 ? -11.836 5.465 -4.43 1 97.94 123 LEU A N 1
ATOM 991 C CA . LEU A 1 123 ? -12.727 6.609 -4.254 1 97.94 123 LEU A CA 1
ATOM 992 C C . LEU A 1 123 ? -12.969 6.891 -2.775 1 97.94 123 LEU A C 1
ATOM 994 O O . LEU A 1 123 ? -13.023 8.047 -2.361 1 97.94 123 LEU A O 1
ATOM 998 N N . GLY A 1 124 ? -13.164 5.844 -1.992 1 98.25 124 GLY A N 1
ATOM 999 C CA . GLY A 1 124 ? -13.297 6.004 -0.553 1 98.25 124 GLY A CA 1
ATOM 1000 C C . GLY A 1 124 ? -12.086 6.648 0.091 1 98.25 124 GLY A C 1
ATOM 1001 O O . GLY A 1 124 ? -12.219 7.539 0.932 1 98.25 124 GLY A O 1
ATOM 1002 N N . VAL A 1 125 ? -10.906 6.223 -0.317 1 98.25 125 VAL A N 1
ATOM 1003 C CA . VAL A 1 125 ? -9.664 6.762 0.228 1 98.25 125 VAL A CA 1
ATOM 1004 C C . VAL A 1 125 ? -9.539 8.242 -0.141 1 98.25 125 VAL A C 1
ATOM 1006 O O . VAL A 1 125 ? -9.141 9.062 0.689 1 98.25 125 VAL A O 1
ATOM 1009 N N . ILE A 1 126 ? -9.883 8.562 -1.385 1 98.44 126 ILE A N 1
ATOM 1010 C CA . ILE A 1 126 ? -9.828 9.953 -1.825 1 98.44 126 ILE A CA 1
ATOM 1011 C C . ILE A 1 126 ? -10.75 10.805 -0.962 1 98.44 126 ILE A C 1
ATOM 1013 O O . ILE A 1 126 ? -10.383 11.906 -0.541 1 98.44 126 ILE A O 1
ATOM 1017 N N . ALA A 1 127 ? -11.961 10.344 -0.689 1 98.56 127 ALA A N 1
ATOM 1018 C CA . ALA A 1 127 ? -12.914 11.055 0.164 1 98.56 127 ALA A CA 1
ATOM 1019 C C . ALA A 1 127 ? -12.336 11.273 1.562 1 98.56 127 ALA A C 1
ATOM 1021 O O . ALA A 1 127 ? -12.461 12.359 2.127 1 98.56 127 ALA A O 1
ATOM 1022 N N . ILE A 1 128 ? -11.711 10.266 2.1 1 98.62 128 ILE A N 1
ATOM 1023 C CA . ILE A 1 128 ? -11.109 10.359 3.426 1 98.62 128 ILE A CA 1
ATOM 1024 C C . ILE A 1 128 ? -9.984 11.391 3.414 1 98.62 128 ILE A C 1
ATOM 1026 O O . ILE A 1 128 ? -9.906 12.234 4.309 1 98.62 128 ILE A O 1
ATOM 1030 N N . LEU A 1 129 ? -9.148 11.32 2.375 1 98.5 129 LEU A N 1
ATOM 1031 C CA . LEU A 1 129 ? -8.039 12.258 2.264 1 98.5 129 LEU A CA 1
ATOM 1032 C C . LEU A 1 129 ? -8.547 13.688 2.119 1 98.5 129 LEU A C 1
ATOM 1034 O O . LEU A 1 129 ? -7.941 14.625 2.643 1 98.5 129 LEU A O 1
ATOM 1038 N N . TRP A 1 130 ? -9.648 13.797 1.386 1 98.38 130 TRP A N 1
ATOM 1039 C CA . TRP A 1 130 ? -10.234 15.125 1.247 1 98.38 130 TRP A CA 1
ATOM 1040 C C . TRP A 1 130 ? -10.641 15.688 2.605 1 98.38 130 TRP A C 1
ATOM 1042 O O . TRP A 1 130 ? -10.336 16.828 2.93 1 98.38 130 TRP A O 1
ATOM 1052 N N . VAL A 1 131 ? -11.297 14.945 3.463 1 97.94 131 VAL A N 1
ATOM 1053 C CA . VAL A 1 131 ? -11.75 15.367 4.781 1 97.94 131 VAL A CA 1
ATOM 1054 C C . VAL A 1 131 ? -10.555 15.703 5.664 1 97.94 131 VAL A C 1
ATOM 1056 O O . VAL A 1 131 ? -10.555 16.703 6.379 1 97.94 131 VAL A O 1
ATOM 1059 N N . VAL A 1 132 ? -9.492 14.852 5.605 1 96.56 132 VAL A N 1
ATOM 1060 C CA . VAL A 1 132 ? -8.336 14.977 6.492 1 96.56 132 VAL A CA 1
ATOM 1061 C C . VAL A 1 132 ? -7.52 16.203 6.105 1 96.56 132 VAL A C 1
ATOM 1063 O O . VAL A 1 132 ? -6.969 16.891 6.969 1 96.56 132 VAL A O 1
ATOM 1066 N N . VAL A 1 133 ? -7.473 16.516 4.812 1 96.88 133 VAL A N 1
ATOM 1067 C CA . VAL A 1 133 ? -6.605 17.578 4.324 1 96.88 133 VAL A CA 1
ATOM 1068 C C . VAL A 1 133 ? -7.332 18.922 4.426 1 96.88 133 VAL A C 1
ATOM 1070 O O . VAL A 1 133 ? -6.762 19.906 4.887 1 96.88 133 VAL A O 1
ATOM 1073 N N . THR A 1 134 ? -8.602 19 4.027 1 96.19 134 THR A N 1
ATOM 1074 C CA . THR A 1 134 ? -9.312 20.266 3.961 1 96.19 134 THR A CA 1
ATOM 1075 C C . THR A 1 134 ? -9.961 20.594 5.305 1 96.19 134 THR A C 1
ATOM 1077 O O . THR A 1 134 ? -10.227 21.766 5.605 1 96.19 134 THR A O 1
ATOM 1080 N N . LYS A 1 135 ? -10.352 19.531 6.078 1 95.44 135 LYS A N 1
ATOM 1081 C CA . LYS A 1 135 ? -11.07 19.703 7.336 1 95.44 135 LYS A CA 1
ATOM 1082 C C . LYS A 1 135 ? -12.281 20.609 7.164 1 95.44 135 LYS A C 1
ATOM 1084 O O . LYS A 1 135 ? -12.391 21.641 7.84 1 95.44 135 LYS A O 1
ATOM 1089 N N . PRO A 1 136 ? -13.156 20.266 6.281 1 92.12 136 PRO A N 1
ATOM 1090 C CA . PRO A 1 136 ? -14.18 21.188 5.797 1 92.12 136 PRO A CA 1
ATOM 1091 C C . PRO A 1 136 ? -15.164 21.609 6.887 1 92.12 136 PRO A C 1
ATOM 1093 O O . PRO A 1 136 ? -16 22.484 6.664 1 92.12 136 PRO A O 1
ATOM 1096 N N . PHE A 1 137 ? -15.117 21.078 8.078 1 87.56 137 PHE A N 1
ATOM 1097 C CA . PHE A 1 137 ? -16.047 21.438 9.148 1 87.56 137 PHE A CA 1
ATOM 1098 C C . PHE A 1 137 ? -15.281 21.891 10.391 1 87.56 137 PHE A C 1
ATOM 1100 O O . PHE A 1 137 ? -14.141 21.484 10.609 1 87.56 137 PHE A O 1
ATOM 1107 N N . MET B 1 1 ? -4.223 24.266 -3.107 1 92.69 1 MET B N 1
ATOM 1108 C CA . MET B 1 1 ? -3.055 23.406 -2.885 1 92.69 1 MET B CA 1
ATOM 1109 C C . MET B 1 1 ? -3.457 22.109 -2.205 1 92.69 1 MET B C 1
ATOM 1111 O O . MET B 1 1 ? -2.736 21.109 -2.293 1 92.69 1 MET B O 1
ATOM 1115 N N . ASP B 1 2 ? -4.781 22.141 -1.797 1 95.38 2 ASP B N 1
ATOM 1116 C CA . ASP B 1 2 ? -5.258 20.969 -1.058 1 95.38 2 ASP B CA 1
ATOM 1117 C C . ASP B 1 2 ? -5.324 19.734 -1.957 1 95.38 2 ASP B C 1
ATOM 1119 O O . ASP B 1 2 ? -4.926 18.641 -1.551 1 95.38 2 ASP B O 1
ATOM 1123 N N . TRP B 1 3 ? -5.711 19.938 -3.125 1 96.69 3 TRP B N 1
ATOM 1124 C CA . TRP B 1 3 ? -5.859 18.797 -4.027 1 96.69 3 TRP B CA 1
ATOM 1125 C C . TRP B 1 3 ? -4.5 18.219 -4.406 1 96.69 3 TRP B C 1
ATOM 1127 O O . TRP B 1 3 ? -4.367 17.016 -4.613 1 96.69 3 TRP B O 1
ATOM 1137 N N . ILE B 1 4 ? -3.512 19.031 -4.539 1 97.5 4 ILE B N 1
ATOM 1138 C CA . ILE B 1 4 ? -2.168 18.531 -4.809 1 97.5 4 ILE B CA 1
ATOM 1139 C C . ILE B 1 4 ? -1.685 17.703 -3.625 1 97.5 4 ILE B C 1
ATOM 1141 O O . ILE B 1 4 ? -1.037 16.672 -3.811 1 97.5 4 ILE B O 1
ATOM 1145 N N . LYS B 1 5 ? -1.979 18.172 -2.379 1 97.75 5 LYS B N 1
ATOM 1146 C CA . LYS B 1 5 ? -1.628 17.391 -1.189 1 97.75 5 LYS B CA 1
ATOM 1147 C C . LYS B 1 5 ? -2.342 16.047 -1.18 1 97.75 5 LYS B C 1
ATOM 1149 O O . LYS B 1 5 ? -1.739 15.023 -0.853 1 97.75 5 LYS B O 1
ATOM 1154 N N . ILE B 1 6 ? -3.582 16.094 -1.544 1 98.19 6 ILE B N 1
ATOM 1155 C CA . ILE B 1 6 ? -4.383 14.875 -1.573 1 98.19 6 ILE B CA 1
ATOM 1156 C C . ILE B 1 6 ? -3.809 13.906 -2.605 1 98.19 6 ILE B C 1
ATOM 1158 O O . ILE B 1 6 ? -3.613 12.727 -2.316 1 98.19 6 ILE B O 1
ATOM 1162 N N . ILE B 1 7 ? -3.525 14.406 -3.814 1 98.31 7 ILE B N 1
ATOM 1163 C CA . ILE B 1 7 ? -2.963 13.57 -4.867 1 98.31 7 ILE B CA 1
ATOM 1164 C C . ILE B 1 7 ? -1.6 13.039 -4.434 1 98.31 7 ILE B C 1
ATOM 1166 O O . ILE B 1 7 ? -1.272 11.875 -4.68 1 98.31 7 ILE B O 1
ATOM 1170 N N . HIS B 1 8 ? -0.798 13.883 -3.773 1 98.56 8 HIS B N 1
ATOM 1171 C CA . HIS B 1 8 ? 0.508 13.461 -3.279 1 98.56 8 HIS B CA 1
ATOM 1172 C C . HIS B 1 8 ? 0.38 12.312 -2.291 1 98.56 8 HIS B C 1
ATOM 1174 O O . HIS B 1 8 ? 1.022 11.273 -2.457 1 98.56 8 HIS B O 1
ATOM 1180 N N . ILE B 1 9 ? -0.484 12.438 -1.316 1 98.38 9 ILE B N 1
ATOM 1181 C CA . ILE B 1 9 ? -0.627 11.43 -0.273 1 98.38 9 ILE B CA 1
ATOM 1182 C C . ILE B 1 9 ? -1.167 10.141 -0.879 1 98.38 9 ILE B C 1
ATOM 1184 O O . ILE B 1 9 ? -0.685 9.047 -0.562 1 98.38 9 ILE B O 1
ATOM 1188 N N . LEU B 1 10 ? -2.135 10.289 -1.729 1 98.25 10 LEU B N 1
ATOM 1189 C CA . LEU B 1 10 ? -2.701 9.125 -2.395 1 98.25 10 LEU B CA 1
ATOM 1190 C C . LEU B 1 10 ? -1.634 8.383 -3.197 1 98.25 10 LEU B C 1
ATOM 1192 O O . LEU B 1 10 ? -1.566 7.152 -3.164 1 98.25 10 LEU B O 1
ATOM 1196 N N . SER B 1 11 ? -0.87 9.156 -3.949 1 98.44 11 SER B N 1
ATOM 1197 C CA . SER B 1 11 ? 0.173 8.555 -4.77 1 98.44 11 SER B CA 1
ATOM 1198 C C . SER B 1 11 ? 1.235 7.879 -3.908 1 98.44 11 SER B C 1
ATOM 1200 O O . SER B 1 11 ? 1.769 6.832 -4.277 1 98.44 11 SER B O 1
ATOM 1202 N N . VAL B 1 12 ? 1.547 8.477 -2.793 1 98.38 12 VAL B N 1
ATOM 1203 C CA . VAL B 1 12 ? 2.498 7.859 -1.873 1 98.38 12 VAL B CA 1
ATOM 1204 C C . VAL B 1 12 ? 1.935 6.543 -1.35 1 98.38 12 VAL B C 1
ATOM 1206 O O . VAL B 1 12 ? 2.65 5.539 -1.271 1 98.38 12 VAL B O 1
ATOM 1209 N N . MET B 1 13 ? 0.69 6.516 -1.002 1 97.75 13 MET B N 1
ATOM 1210 C CA . MET B 1 13 ? 0.057 5.289 -0.519 1 97.75 13 MET B CA 1
ATOM 1211 C C . MET B 1 13 ? 0.105 4.199 -1.582 1 97.75 13 MET B C 1
ATOM 1213 O O . MET B 1 13 ? 0.357 3.033 -1.27 1 97.75 13 MET B O 1
ATOM 1217 N N . GLY B 1 14 ? -0.159 4.57 -2.797 1 97.44 14 GLY B N 1
ATOM 1218 C CA . GLY B 1 14 ? -0.068 3.619 -3.893 1 97.44 14 GLY B CA 1
ATOM 1219 C C . GLY B 1 14 ? 1.344 3.117 -4.129 1 97.44 14 GLY B C 1
ATOM 1220 O O . GLY B 1 14 ? 1.546 1.941 -4.445 1 97.44 14 GLY B O 1
ATOM 1221 N N . TRP B 1 15 ? 2.293 4.031 -4.016 1 97.94 15 TRP B N 1
ATOM 1222 C CA . TRP B 1 15 ? 3.695 3.662 -4.168 1 97.94 15 TRP B CA 1
ATOM 1223 C C . TRP B 1 15 ? 4.105 2.645 -3.107 1 97.94 15 TRP B C 1
ATOM 1225 O O . TRP B 1 15 ? 4.832 1.691 -3.4 1 97.94 15 TRP B O 1
ATOM 1235 N N . MET B 1 16 ? 3.596 2.721 -1.935 1 96.94 16 MET B N 1
ATOM 1236 C CA . MET B 1 16 ? 3.953 1.841 -0.825 1 96.94 16 MET B CA 1
ATOM 1237 C C . MET B 1 16 ? 3.467 0.418 -1.08 1 96.94 16 MET B C 1
ATOM 1239 O O . MET B 1 16 ? 4.031 -0.54 -0.551 1 96.94 16 MET B O 1
ATOM 1243 N N . THR B 1 17 ? 2.457 0.314 -1.88 1 95.88 17 THR B N 1
ATOM 1244 C CA . THR B 1 17 ? 1.894 -0.999 -2.176 1 95.88 17 THR B CA 1
ATOM 1245 C C . THR B 1 17 ? 2.967 -1.941 -2.709 1 95.88 17 THR B C 1
ATOM 1247 O O . THR B 1 17 ? 3.121 -3.061 -2.215 1 95.88 17 THR B O 1
ATOM 1250 N N . SER B 1 18 ? 3.73 -1.464 -3.646 1 95.69 18 SER B N 1
ATOM 1251 C CA . SER B 1 18 ? 4.773 -2.309 -4.219 1 95.69 18 SER B CA 1
ATOM 1252 C C . SER B 1 18 ? 5.945 -2.467 -3.256 1 95.69 18 SER B C 1
ATOM 1254 O O . SER B 1 18 ? 6.586 -3.521 -3.215 1 95.69 18 SER B O 1
ATOM 1256 N N . ILE B 1 19 ? 6.199 -1.453 -2.588 1 95.25 19 ILE B N 1
ATOM 1257 C CA . ILE B 1 19 ? 7.328 -1.495 -1.665 1 95.25 19 ILE B CA 1
ATOM 1258 C C . ILE B 1 19 ? 7.094 -2.578 -0.614 1 95.25 19 ILE B C 1
ATOM 1260 O O . ILE B 1 19 ? 8.008 -3.332 -0.276 1 95.25 19 ILE B O 1
ATOM 1264 N N . PHE B 1 20 ? 5.84 -2.73 -0.208 1 94.12 20 PHE B N 1
ATOM 1265 C CA . PHE B 1 20 ? 5.543 -3.695 0.844 1 94.12 20 PHE B CA 1
ATOM 1266 C C . PHE B 1 20 ? 5.191 -5.055 0.249 1 94.12 20 PHE B C 1
ATOM 1268 O O . PHE B 1 20 ? 5.434 -6.09 0.87 1 94.12 20 PHE B O 1
ATOM 1275 N N . ALA B 1 21 ? 4.742 -5.109 -0.968 1 96.31 21 ALA B N 1
ATOM 1276 C CA . ALA B 1 21 ? 4.156 -6.352 -1.465 1 96.31 21 ALA B CA 1
ATOM 1277 C C . ALA B 1 21 ? 5.105 -7.062 -2.422 1 96.31 21 ALA B C 1
ATOM 1279 O O . ALA B 1 21 ? 5.172 -8.297 -2.441 1 96.31 21 ALA B O 1
ATOM 1280 N N . VAL B 1 22 ? 5.867 -6.352 -3.189 1 97.44 22 VAL B N 1
ATOM 1281 C CA . VAL B 1 22 ? 6.539 -6.941 -4.344 1 97.44 22 VAL B CA 1
ATOM 1282 C C . VAL B 1 22 ? 7.715 -7.793 -3.873 1 97.44 22 VAL B C 1
ATOM 1284 O O . VAL B 1 22 ? 7.926 -8.898 -4.375 1 97.44 22 VAL B O 1
ATOM 1287 N N . PRO B 1 23 ? 8.516 -7.297 -2.91 1 97.06 23 PRO B N 1
ATOM 1288 C CA . PRO B 1 23 ? 9.578 -8.195 -2.439 1 97.06 23 PRO B CA 1
ATOM 1289 C C . PRO B 1 23 ? 9.039 -9.516 -1.906 1 97.06 23 PRO B C 1
ATOM 1291 O O . PRO B 1 23 ? 9.641 -10.57 -2.135 1 97.06 23 PRO B O 1
ATOM 1294 N N . ARG B 1 24 ? 7.941 -9.477 -1.222 1 95.69 24 ARG B N 1
ATOM 1295 C CA . ARG B 1 24 ? 7.309 -10.703 -0.745 1 95.69 24 ARG B CA 1
ATOM 1296 C C . ARG B 1 24 ? 6.777 -11.531 -1.908 1 95.69 24 ARG B C 1
ATOM 1298 O O . ARG B 1 24 ? 6.867 -12.766 -1.892 1 95.69 24 ARG B O 1
ATOM 1305 N N . ALA B 1 25 ? 6.238 -10.883 -2.846 1 97.88 25 ALA B N 1
ATOM 1306 C CA . ALA B 1 25 ? 5.723 -11.578 -4.023 1 97.88 25 ALA B CA 1
ATOM 1307 C C . ALA B 1 25 ? 6.836 -12.312 -4.758 1 97.88 25 ALA B C 1
ATOM 1309 O O . ALA B 1 25 ? 6.609 -13.383 -5.328 1 97.88 25 ALA B O 1
ATOM 1310 N N . LEU B 1 26 ? 8.023 -11.711 -4.762 1 98.25 26 LEU B N 1
ATOM 1311 C CA . LEU B 1 26 ? 9.164 -12.328 -5.434 1 98.25 26 LEU B CA 1
ATOM 1312 C C . LEU B 1 26 ? 9.5 -13.68 -4.801 1 98.25 26 LEU B C 1
ATOM 1314 O O . LEU B 1 26 ? 9.891 -14.617 -5.5 1 98.25 26 LEU B O 1
ATOM 1318 N N . ILE B 1 27 ? 9.312 -13.758 -3.496 1 97.56 27 ILE B N 1
ATOM 1319 C CA . ILE B 1 27 ? 9.57 -15 -2.775 1 97.56 27 ILE B CA 1
ATOM 1320 C C . ILE B 1 27 ? 8.625 -16.094 -3.271 1 97.56 27 ILE B C 1
ATOM 1322 O O . ILE B 1 27 ? 9.062 -17.203 -3.59 1 97.56 27 ILE B O 1
ATOM 1326 N N . TYR B 1 28 ? 7.406 -15.766 -3.375 1 97.56 28 TYR B N 1
ATOM 1327 C CA . TYR B 1 28 ? 6.41 -16.75 -3.779 1 97.56 28 TYR B CA 1
ATOM 1328 C C . TYR B 1 28 ? 6.5 -17.047 -5.273 1 97.56 28 TYR B C 1
ATOM 1330 O O . TYR B 1 28 ? 6.223 -18.156 -5.715 1 97.56 28 TYR B O 1
ATOM 1338 N N . TRP B 1 29 ? 6.844 -15.992 -6.008 1 97.81 29 TRP B N 1
ATOM 1339 C CA . TRP B 1 29 ? 7.051 -16.188 -7.438 1 97.81 29 TRP B CA 1
ATOM 1340 C C . TRP B 1 29 ? 8.18 -17.188 -7.691 1 97.81 29 TRP B C 1
ATOM 1342 O O . TRP B 1 29 ? 8.055 -18.062 -8.555 1 97.81 29 TRP B O 1
ATOM 1352 N N . LYS B 1 30 ? 9.211 -17.078 -6.984 1 97.38 30 LYS B N 1
ATOM 1353 C CA . LYS B 1 30 ? 10.32 -18.016 -7.094 1 97.38 30 LYS B CA 1
ATOM 1354 C C . LYS B 1 30 ? 9.859 -19.453 -6.82 1 97.38 30 LYS B C 1
ATOM 1356 O O . LYS B 1 30 ? 10.211 -20.375 -7.555 1 97.38 30 LYS B O 1
ATOM 1361 N N . ARG B 1 31 ? 9.078 -19.625 -5.785 1 95.5 31 ARG B N 1
ATOM 1362 C CA . ARG B 1 31 ? 8.562 -20.938 -5.426 1 95.5 31 ARG B CA 1
ATOM 1363 C C . ARG B 1 31 ? 7.719 -21.516 -6.551 1 95.5 31 ARG B C 1
ATOM 1365 O O . ARG B 1 31 ? 7.836 -22.703 -6.875 1 95.5 31 ARG B O 1
ATOM 1372 N N . ASP B 1 32 ? 6.895 -20.719 -7.051 1 95.69 32 ASP B N 1
ATOM 1373 C CA . ASP B 1 32 ? 6.031 -21.156 -8.148 1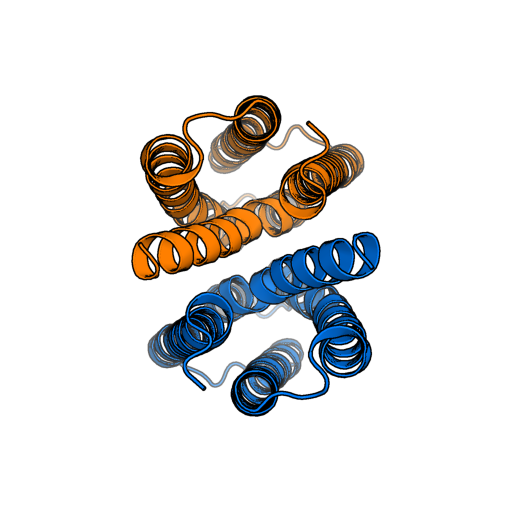 95.69 32 ASP B CA 1
ATOM 1374 C C . ASP B 1 32 ? 6.855 -21.516 -9.383 1 95.69 32 ASP B C 1
ATOM 1376 O O . ASP B 1 32 ? 6.605 -22.547 -10.016 1 95.69 32 ASP B O 1
ATOM 1380 N N . HIS B 1 33 ? 7.762 -20.703 -9.719 1 96 33 HIS B N 1
ATOM 1381 C CA . HIS B 1 33 ? 8.609 -20.938 -10.883 1 96 33 HIS B CA 1
ATOM 1382 C C . HIS B 1 33 ? 9.43 -22.203 -10.719 1 96 33 HIS B C 1
ATOM 1384 O O . HIS B 1 33 ? 9.625 -22.953 -11.68 1 96 33 HIS B O 1
ATOM 1390 N N . ASP B 1 34 ? 9.914 -22.406 -9.523 1 95.06 34 ASP B N 1
ATOM 1391 C CA . ASP B 1 34 ? 10.68 -23.609 -9.25 1 95.06 34 ASP B CA 1
ATOM 1392 C C . ASP B 1 34 ? 9.844 -24.859 -9.516 1 95.06 34 ASP B C 1
ATOM 1394 O O . ASP B 1 34 ? 10.367 -25.891 -9.961 1 95.06 34 ASP B O 1
ATOM 1398 N N . LYS B 1 35 ? 8.609 -24.766 -9.305 1 93.19 35 LYS B N 1
ATOM 1399 C CA . LYS B 1 35 ? 7.703 -25.906 -9.461 1 93.19 35 LYS B CA 1
ATOM 1400 C C . LYS B 1 35 ? 7.242 -26.047 -10.906 1 93.19 35 LYS B C 1
ATOM 1402 O O . LYS B 1 35 ? 7.09 -27.156 -11.406 1 93.19 35 LYS B O 1
ATOM 1407 N N . THR B 1 36 ? 7.035 -24.953 -11.586 1 92.75 36 THR B N 1
ATOM 1408 C CA . THR B 1 36 ? 6.32 -25 -12.859 1 92.75 36 THR B CA 1
ATOM 1409 C C . THR B 1 36 ? 7.254 -24.688 -14.016 1 92.75 36 THR B C 1
ATOM 1411 O O . THR B 1 36 ? 6.965 -25.016 -15.172 1 92.75 36 THR B O 1
ATOM 1414 N N . GLY B 1 37 ? 8.328 -23.812 -13.719 1 93.69 37 GLY B N 1
ATOM 1415 C CA . GLY B 1 37 ? 9.227 -23.344 -14.758 1 93.69 37 GLY B CA 1
ATOM 1416 C C . GLY B 1 37 ? 8.633 -22.234 -15.602 1 93.69 37 GLY B C 1
ATOM 1417 O O . GLY B 1 37 ? 9.188 -21.875 -16.641 1 93.69 37 GLY B O 1
ATOM 1418 N N . GLU B 1 38 ? 7.469 -21.703 -15.125 1 93.38 38 GLU B N 1
ATOM 1419 C CA . GLU B 1 38 ? 6.75 -20.734 -15.945 1 93.38 38 GLU B CA 1
ATOM 1420 C C . GLU B 1 38 ? 6.691 -19.359 -15.258 1 93.38 38 GLU B C 1
ATOM 1422 O O . GLU B 1 38 ? 6.777 -19.281 -14.031 1 93.38 38 GLU B O 1
ATOM 1427 N N . PHE B 1 39 ? 6.57 -18.25 -16.094 1 94.12 39 PHE B N 1
ATOM 1428 C CA . PHE B 1 39 ? 6.266 -16.922 -15.609 1 94.12 39 PHE B CA 1
ATOM 1429 C C . PHE B 1 39 ? 4.984 -16.922 -14.781 1 94.12 39 PHE B C 1
ATOM 1431 O O . PHE B 1 39 ? 5.008 -16.578 -13.594 1 94.12 39 PHE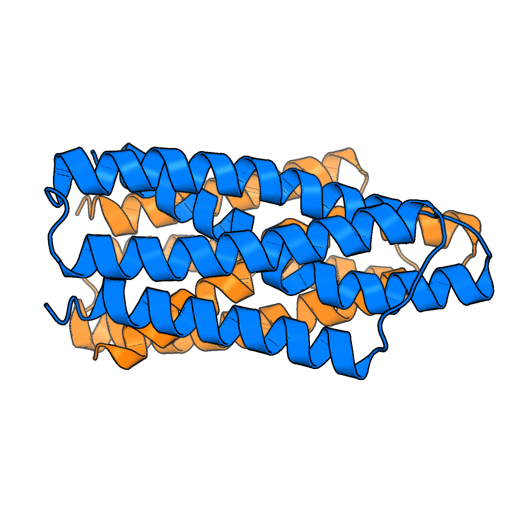 B O 1
ATOM 1438 N N . GLY B 1 40 ? 3.859 -17.453 -15.336 1 93.94 40 GLY B N 1
ATOM 1439 C CA . GLY B 1 40 ? 2.607 -17.75 -14.656 1 93.94 40 GLY B CA 1
ATOM 1440 C C . GLY B 1 40 ? 1.884 -16.5 -14.164 1 93.94 40 GLY B C 1
ATOM 1441 O O . GLY B 1 40 ? 2.371 -15.383 -14.344 1 93.94 40 GLY B O 1
ATOM 1442 N N . PRO B 1 41 ? 0.734 -16.734 -13.562 1 96.31 41 PRO B N 1
ATOM 1443 C CA . PRO B 1 41 ? -0.088 -15.617 -13.078 1 96.31 41 PRO B CA 1
ATOM 1444 C C . PRO B 1 41 ? 0.576 -14.844 -11.945 1 96.31 41 PRO B C 1
ATOM 1446 O O . PRO B 1 41 ? 0.361 -13.641 -11.805 1 96.31 41 PRO B O 1
ATOM 1449 N N . LEU B 1 42 ? 1.361 -15.562 -11.203 1 97.31 42 LEU B N 1
ATOM 1450 C CA . LEU B 1 42 ? 2.029 -14.898 -10.086 1 97.31 42 LEU B CA 1
ATOM 1451 C C . LEU B 1 42 ? 3.062 -13.898 -10.602 1 97.31 42 LEU B C 1
ATOM 1453 O O . LEU B 1 42 ? 3.205 -12.805 -10.039 1 97.31 42 LEU B O 1
ATOM 1457 N N . GLY B 1 43 ? 3.807 -14.273 -11.562 1 97.69 43 GLY B N 1
ATOM 1458 C CA . GLY B 1 43 ? 4.703 -13.32 -12.203 1 97.69 43 GLY B CA 1
ATOM 1459 C C . GLY B 1 43 ? 3.982 -12.125 -12.797 1 97.69 43 GLY B C 1
ATOM 1460 O O . GLY B 1 43 ? 4.434 -10.992 -12.648 1 97.69 43 GLY B O 1
ATOM 1461 N N . ASP B 1 44 ? 2.873 -12.398 -13.414 1 97.25 44 ASP B N 1
ATOM 1462 C CA . ASP B 1 44 ? 2.062 -11.336 -13.992 1 97.25 44 ASP B CA 1
ATOM 1463 C C . ASP B 1 44 ? 1.599 -10.352 -12.914 1 97.25 44 ASP B C 1
ATOM 1465 O O . ASP B 1 44 ? 1.71 -9.141 -13.094 1 97.25 44 ASP B O 1
ATOM 1469 N N . LEU B 1 45 ? 1.077 -10.875 -11.867 1 97.38 45 LEU B N 1
ATOM 1470 C CA . LEU B 1 45 ? 0.617 -10.047 -10.758 1 97.38 45 LEU B CA 1
ATOM 1471 C C . LEU B 1 45 ? 1.754 -9.195 -10.211 1 97.38 45 LEU B C 1
ATOM 1473 O O . LEU B 1 45 ? 1.59 -7.988 -10.016 1 97.38 45 LEU B O 1
ATOM 1477 N N . THR B 1 46 ? 2.91 -9.797 -9.984 1 98.31 46 THR B N 1
ATOM 1478 C CA . THR B 1 46 ? 4.051 -9.109 -9.383 1 98.31 46 THR B CA 1
ATOM 1479 C C . THR B 1 46 ? 4.516 -7.957 -10.273 1 98.31 46 THR B C 1
ATOM 1481 O O . THR B 1 46 ? 4.723 -6.84 -9.797 1 98.31 46 THR B O 1
ATOM 1484 N N . TYR B 1 47 ? 4.594 -8.258 -11.523 1 97.88 47 TYR B N 1
ATOM 1485 C CA . TYR B 1 47 ? 5.02 -7.242 -12.484 1 97.88 47 TYR B CA 1
ATOM 1486 C C . TYR B 1 47 ? 4.016 -6.098 -12.547 1 97.88 47 TYR B C 1
ATOM 1488 O O . TYR B 1 47 ? 4.402 -4.926 -12.586 1 97.88 47 TYR B O 1
ATOM 1496 N N . ARG B 1 48 ? 2.791 -6.383 -12.586 1 96.5 48 ARG B N 1
ATOM 1497 C CA . ARG B 1 48 ? 1.755 -5.363 -12.711 1 96.5 48 ARG B CA 1
ATOM 1498 C C . ARG B 1 48 ? 1.703 -4.488 -11.461 1 96.5 48 ARG B C 1
ATOM 1500 O O . ARG B 1 48 ? 1.473 -3.281 -11.555 1 96.5 48 ARG B O 1
ATOM 1507 N N . LEU B 1 49 ? 1.878 -5.125 -10.281 1 97.38 49 LEU B N 1
ATOM 1508 C CA . LEU B 1 49 ? 1.938 -4.352 -9.039 1 97.38 49 LEU B CA 1
ATOM 1509 C C . LEU B 1 49 ? 3.107 -3.371 -9.07 1 97.38 49 LEU B C 1
ATOM 1511 O O . LEU B 1 49 ? 2.955 -2.205 -8.695 1 97.38 49 LEU B O 1
ATOM 1515 N N . TYR B 1 50 ? 4.254 -3.812 -9.531 1 98.19 50 TYR B N 1
ATOM 1516 C CA . TYR B 1 50 ? 5.43 -2.953 -9.602 1 98.19 50 TYR B CA 1
ATOM 1517 C C . TYR B 1 50 ? 5.191 -1.779 -10.547 1 98.19 50 TYR B C 1
ATOM 1519 O O . TYR B 1 50 ? 5.504 -0.634 -10.211 1 98.19 50 TYR B O 1
ATOM 1527 N N . ARG B 1 51 ? 4.637 -2.072 -11.703 1 96.81 51 ARG B N 1
ATOM 1528 C CA . ARG B 1 51 ? 4.426 -1.048 -12.719 1 96.81 51 ARG B CA 1
ATOM 1529 C C . ARG B 1 51 ? 3.404 -0.015 -12.25 1 96.81 51 ARG B C 1
ATOM 1531 O O . ARG B 1 51 ? 3.584 1.185 -12.469 1 96.81 51 ARG B O 1
ATOM 1538 N N . PHE B 1 52 ? 2.342 -0.545 -11.688 1 95.56 52 PHE B N 1
ATOM 1539 C CA . PHE B 1 52 ? 1.323 0.328 -11.117 1 95.56 52 PHE B CA 1
ATOM 1540 C C . PHE B 1 52 ? 1.937 1.287 -10.102 1 95.56 52 PHE B C 1
ATOM 1542 O O . PHE B 1 52 ? 1.748 2.502 -10.195 1 95.56 52 PHE B O 1
ATOM 1549 N N . SER B 1 53 ? 2.766 0.809 -9.195 1 97.38 53 SER B N 1
ATOM 1550 C CA . SER B 1 53 ? 3.379 1.594 -8.133 1 97.38 53 SER B CA 1
ATOM 1551 C C . SER B 1 53 ? 4.422 2.559 -8.688 1 97.38 53 SER B C 1
ATOM 1553 O O . SER B 1 53 ? 4.621 3.646 -8.141 1 97.38 53 SER B O 1
ATOM 1555 N N . ALA B 1 54 ? 5.078 2.146 -9.797 1 97.81 54 ALA B N 1
ATOM 1556 C CA . ALA B 1 54 ? 6.062 3.023 -10.422 1 97.81 54 ALA B CA 1
ATOM 1557 C C . ALA B 1 54 ? 5.41 4.312 -10.914 1 97.81 54 ALA B C 1
ATOM 1559 O O . ALA B 1 54 ? 5.977 5.398 -10.773 1 97.81 54 ALA B O 1
ATOM 1560 N N . GLY B 1 55 ? 4.23 4.168 -11.539 1 97.88 55 GLY B N 1
ATOM 1561 C CA . GLY B 1 55 ? 3.492 5.352 -11.945 1 97.88 55 GLY B CA 1
ATOM 1562 C C . GLY B 1 55 ? 3.135 6.262 -10.789 1 97.88 55 GLY B C 1
ATOM 1563 O O . GLY B 1 55 ? 3.234 7.484 -10.906 1 97.88 55 GLY B O 1
ATOM 1564 N N . LEU B 1 56 ? 2.783 5.672 -9.719 1 98 56 LEU B N 1
ATOM 1565 C CA . LEU B 1 56 ? 2.383 6.445 -8.547 1 98 56 LEU B CA 1
ATOM 1566 C C . LEU B 1 56 ? 3.598 7.066 -7.863 1 98 56 LEU B C 1
ATOM 1568 O O . LEU B 1 56 ? 3.508 8.156 -7.301 1 98 56 LEU B O 1
ATOM 1572 N N . MET B 1 57 ? 4.762 6.328 -7.914 1 98.56 57 MET B N 1
ATOM 1573 C CA . MET B 1 57 ? 6.008 6.914 -7.434 1 98.56 57 MET B CA 1
ATOM 1574 C C . MET B 1 57 ? 6.316 8.219 -8.164 1 98.56 57 MET B C 1
ATOM 1576 O O . MET B 1 57 ? 6.633 9.227 -7.531 1 98.56 57 MET B O 1
ATOM 1580 N N . VAL B 1 58 ? 6.215 8.188 -9.484 1 98.56 58 VAL B N 1
ATOM 1581 C CA . VAL B 1 58 ? 6.512 9.359 -10.297 1 98.56 58 VAL B CA 1
ATOM 1582 C C . VAL B 1 58 ? 5.559 10.5 -9.93 1 98.56 58 VAL B C 1
ATOM 1584 O O . VAL B 1 58 ? 5.988 11.641 -9.734 1 98.56 58 VAL B O 1
ATOM 1587 N N . LEU B 1 59 ? 4.301 10.18 -9.805 1 98.56 59 LEU B N 1
ATOM 1588 C CA . LEU B 1 59 ? 3.312 11.188 -9.43 1 98.56 59 LEU B CA 1
ATOM 1589 C C . LEU B 1 59 ? 3.609 11.75 -8.039 1 98.56 59 LEU B C 1
ATOM 1591 O O . LEU B 1 59 ? 3.482 12.961 -7.82 1 98.56 59 LEU B O 1
ATOM 1595 N N . ALA B 1 60 ? 3.992 10.898 -7.105 1 98.56 60 ALA B N 1
ATOM 1596 C CA . ALA B 1 60 ? 4.344 11.328 -5.754 1 98.56 60 ALA B CA 1
ATOM 1597 C C . ALA B 1 60 ? 5.539 12.273 -5.773 1 98.56 60 ALA B C 1
ATOM 1599 O O . ALA B 1 60 ? 5.551 13.281 -5.062 1 98.56 60 ALA B O 1
ATOM 1600 N N . LEU B 1 61 ? 6.52 11.93 -6.605 1 98.5 61 LEU B N 1
ATOM 1601 C CA . LEU B 1 61 ? 7.711 12.766 -6.699 1 98.5 61 LEU B CA 1
ATOM 1602 C C . LEU B 1 61 ? 7.363 14.141 -7.266 1 98.5 61 LEU B C 1
ATOM 1604 O O . LEU B 1 61 ? 7.797 15.164 -6.727 1 98.5 61 LEU B O 1
ATOM 1608 N N . LEU B 1 62 ? 6.605 14.172 -8.344 1 98.31 62 LEU B N 1
ATOM 1609 C CA . LEU B 1 62 ? 6.242 15.438 -8.984 1 98.31 62 LEU B CA 1
ATOM 1610 C C . LEU B 1 62 ? 5.441 16.312 -8.031 1 98.31 62 LEU B C 1
ATOM 1612 O O . LEU B 1 62 ? 5.742 17.5 -7.879 1 98.31 62 LEU B O 1
ATOM 1616 N N . THR B 1 63 ? 4.457 15.758 -7.438 1 98.25 63 THR B N 1
ATOM 1617 C CA . THR B 1 63 ? 3.623 16.531 -6.531 1 98.25 63 THR B CA 1
ATOM 1618 C C . THR B 1 63 ? 4.402 16.922 -5.277 1 98.25 63 THR B C 1
ATOM 1620 O O . THR B 1 63 ? 4.223 18.016 -4.742 1 98.25 63 THR B O 1
ATOM 1623 N N . GLY B 1 64 ? 5.277 16.016 -4.797 1 97.62 64 GLY B N 1
ATOM 1624 C CA . GLY B 1 64 ? 6.109 16.328 -3.646 1 97.62 64 GLY B CA 1
ATOM 1625 C C . GLY B 1 64 ? 7.059 17.484 -3.898 1 97.62 64 GLY B C 1
ATOM 1626 O O . GLY B 1 64 ? 7.223 18.359 -3.045 1 97.62 64 GLY B O 1
ATOM 1627 N N . ILE B 1 65 ? 7.703 17.453 -5.016 1 97.44 65 ILE B N 1
ATOM 1628 C CA . ILE B 1 65 ? 8.617 18.531 -5.387 1 97.44 65 ILE B CA 1
ATOM 1629 C C . ILE B 1 65 ? 7.852 19.844 -5.5 1 97.44 65 ILE B C 1
ATOM 1631 O O . ILE B 1 65 ? 8.305 20.875 -5.016 1 97.44 65 ILE B O 1
ATOM 1635 N N . TYR B 1 66 ? 6.688 19.766 -6.141 1 97.31 66 TYR B N 1
ATOM 1636 C CA . TYR B 1 66 ? 5.859 20.953 -6.27 1 97.31 66 TYR B CA 1
ATOM 1637 C C . TYR B 1 66 ? 5.488 21.516 -4.898 1 97.31 66 TYR B C 1
ATOM 1639 O O . TYR B 1 66 ? 5.609 22.719 -4.656 1 97.31 66 TYR B O 1
ATOM 1647 N N . LEU B 1 67 ? 5.098 20.688 -4 1 96.44 67 LEU B N 1
ATOM 1648 C CA . LEU B 1 67 ? 4.719 21.109 -2.658 1 96.44 67 LEU B CA 1
ATOM 1649 C C . LEU B 1 67 ? 5.93 21.656 -1.899 1 96.44 67 LEU B C 1
ATOM 1651 O O . LEU B 1 67 ? 5.816 22.625 -1.152 1 96.44 67 LEU B O 1
ATOM 1655 N N . GLY B 1 68 ? 7.066 20.969 -2.037 1 94.44 68 GLY B N 1
ATOM 1656 C CA . GLY B 1 68 ? 8.297 21.422 -1.414 1 94.44 68 GLY B CA 1
ATOM 1657 C C . GLY B 1 68 ? 8.688 22.828 -1.832 1 94.44 68 GLY B C 1
ATOM 1658 O O . GLY B 1 68 ? 9.109 23.641 -1.001 1 94.44 68 GLY B O 1
ATOM 1659 N N . ALA B 1 69 ? 8.461 23.141 -3.1 1 93.38 69 ALA B N 1
ATOM 1660 C CA . ALA B 1 69 ? 8.836 24.438 -3.645 1 93.38 69 ALA B CA 1
ATOM 1661 C C . ALA B 1 69 ? 7.777 25.484 -3.332 1 93.38 69 ALA B C 1
ATOM 1663 O O . ALA B 1 69 ? 8.086 26.562 -2.811 1 93.38 69 ALA B O 1
ATOM 1664 N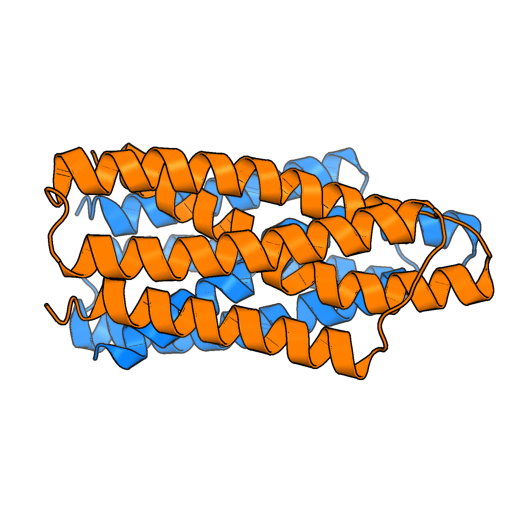 N . ALA B 1 70 ? 6.535 25.188 -3.58 1 90.69 70 ALA B N 1
ATOM 1665 C CA . ALA B 1 70 ? 5.449 26.156 -3.549 1 90.69 70 ALA B CA 1
ATOM 1666 C C . ALA B 1 70 ? 4.961 26.391 -2.121 1 90.69 70 ALA B C 1
ATOM 1668 O O . ALA B 1 70 ? 4.531 27.5 -1.777 1 90.69 70 ALA B O 1
ATOM 1669 N N . VAL B 1 71 ? 5.098 25.391 -1.343 1 84.94 71 VAL B N 1
ATOM 1670 C CA . VAL B 1 71 ? 4.484 25.484 -0.024 1 84.94 71 VAL B CA 1
ATOM 1671 C C . VAL B 1 71 ? 5.566 25.609 1.045 1 84.94 71 VAL B C 1
ATOM 1673 O O . VAL B 1 71 ? 5.496 26.469 1.92 1 84.94 71 VAL B O 1
ATOM 1676 N N . PHE B 1 72 ? 6.668 24.859 0.998 1 86.88 72 PHE B N 1
ATOM 1677 C CA . PHE B 1 72 ? 7.598 24.75 2.119 1 86.88 72 PHE B CA 1
ATOM 1678 C C . PHE B 1 72 ? 8.922 25.422 1.787 1 86.88 72 PHE B C 1
ATOM 1680 O O . PHE B 1 72 ? 9.812 25.516 2.639 1 86.88 72 PHE B O 1
ATOM 1687 N N . GLN B 1 73 ? 9.016 25.969 0.562 1 89.06 73 GLN B N 1
ATOM 1688 C CA . GLN B 1 73 ? 10.164 26.734 0.109 1 89.06 73 GLN B CA 1
ATOM 1689 C C . GLN B 1 73 ? 11.469 26.031 0.42 1 89.06 73 GLN B C 1
ATOM 1691 O O . GLN B 1 73 ? 12.422 26.641 0.903 1 89.06 73 GLN B O 1
ATOM 1696 N N . PHE B 1 74 ? 11.445 24.719 0.354 1 90.69 74 PHE B N 1
ATOM 1697 C CA . PHE B 1 74 ? 12.609 23.844 0.524 1 90.69 74 PHE B CA 1
ATOM 1698 C C . PHE B 1 74 ? 13.281 24.109 1.863 1 90.69 74 PHE B C 1
ATOM 1700 O O . PHE B 1 74 ? 14.508 24.219 1.934 1 90.69 74 PHE B O 1
ATOM 1707 N N . ASP B 1 75 ? 12.406 24.281 2.914 1 92.62 75 ASP B N 1
ATOM 1708 C CA . ASP B 1 75 ? 12.922 24.312 4.277 1 92.62 75 ASP B CA 1
ATOM 1709 C C . ASP B 1 75 ? 13.875 23.156 4.535 1 92.62 75 ASP B C 1
ATOM 1711 O O . ASP B 1 75 ? 13.898 22.188 3.771 1 92.62 75 ASP B O 1
ATOM 1715 N N . THR B 1 76 ? 14.688 23.203 5.496 1 96.06 76 THR B N 1
ATOM 1716 C CA . THR B 1 76 ? 15.727 22.219 5.75 1 96.06 76 THR B CA 1
ATOM 1717 C C . THR B 1 76 ? 15.125 20.828 5.906 1 96.06 76 THR B C 1
ATOM 1719 O O . THR B 1 76 ? 15.68 19.844 5.402 1 96.06 76 THR B O 1
ATOM 1722 N N . TRP B 1 77 ? 13.992 20.719 6.609 1 95.81 77 TRP B N 1
ATOM 1723 C CA . TRP B 1 77 ? 13.383 19.406 6.801 1 95.81 77 TRP B CA 1
ATOM 1724 C C . TRP B 1 77 ? 12.898 18.828 5.473 1 95.81 77 TRP B C 1
ATOM 1726 O O . TRP B 1 77 ? 12.891 17.609 5.285 1 95.81 77 TRP B O 1
ATOM 1736 N N . VAL B 1 78 ? 12.508 19.641 4.527 1 96.75 78 VAL B N 1
ATOM 1737 C CA . VAL B 1 78 ? 12.062 19.203 3.211 1 96.75 78 VAL B CA 1
ATOM 1738 C C . VAL B 1 78 ? 13.242 18.625 2.432 1 96.75 78 VAL B C 1
ATOM 1740 O O . VAL B 1 78 ? 13.117 17.594 1.762 1 96.75 78 VAL B O 1
ATOM 1743 N N . ILE B 1 79 ? 14.406 19.25 2.516 1 96.56 79 ILE B N 1
ATOM 1744 C CA . ILE B 1 79 ? 15.617 18.781 1.846 1 96.56 79 ILE B CA 1
ATOM 1745 C C . ILE B 1 79 ? 16.031 17.438 2.424 1 96.56 79 ILE B C 1
ATOM 1747 O O . ILE B 1 79 ? 16.422 16.531 1.683 1 96.56 79 ILE B O 1
ATOM 1751 N N . VAL B 1 80 ? 16 17.359 3.711 1 97.19 80 VAL B N 1
ATOM 1752 C CA . VAL B 1 80 ? 16.328 16.094 4.367 1 97.19 80 VAL B CA 1
ATOM 1753 C C . VAL B 1 80 ? 15.367 15.008 3.906 1 97.19 80 VAL B C 1
ATOM 1755 O O . VAL B 1 80 ? 15.789 13.891 3.592 1 97.19 80 VAL B O 1
ATOM 1758 N N . LYS B 1 81 ? 14.109 15.438 3.836 1 97.81 81 LYS B N 1
ATOM 1759 C CA . LYS B 1 81 ? 13.125 14.477 3.354 1 97.81 81 LYS B CA 1
ATOM 1760 C C . LYS B 1 81 ? 13.453 14.023 1.932 1 97.81 81 LYS B C 1
ATOM 1762 O O . LYS B 1 81 ? 13.383 12.828 1.624 1 97.81 81 LYS B O 1
ATOM 1767 N N . PHE B 1 82 ? 13.773 14.898 1.121 1 97.69 82 PHE B N 1
ATOM 1768 C CA . PHE B 1 82 ? 14.078 14.555 -0.264 1 97.69 82 PHE B CA 1
ATOM 1769 C C . PHE B 1 82 ? 15.273 13.609 -0.339 1 97.69 82 PHE B C 1
ATOM 1771 O O . PHE B 1 82 ? 15.312 12.727 -1.195 1 97.69 82 PHE B O 1
ATOM 1778 N N . GLY B 1 83 ? 16.266 13.805 0.475 1 98.19 83 GLY B N 1
ATOM 1779 C CA . GLY B 1 83 ? 17.375 12.867 0.537 1 98.19 83 GLY B CA 1
ATOM 1780 C C . GLY B 1 83 ? 16.953 11.461 0.897 1 98.19 83 GLY B C 1
ATOM 1781 O O . GLY B 1 83 ? 17.375 10.492 0.26 1 98.19 83 GLY B O 1
ATOM 1782 N N . LEU B 1 84 ? 16.094 11.336 1.915 1 98.56 84 LEU B N 1
ATOM 1783 C CA . LEU B 1 84 ? 15.602 10.031 2.346 1 98.56 84 LEU B CA 1
ATOM 1784 C C . LEU B 1 84 ? 14.727 9.398 1.27 1 98.56 84 LEU B C 1
ATOM 1786 O O . LEU B 1 84 ? 14.812 8.188 1.03 1 98.56 84 LEU B O 1
ATOM 1790 N N . VAL B 1 85 ? 13.898 10.234 0.641 1 98.69 85 VAL B N 1
ATOM 1791 C CA . VAL B 1 85 ? 13.039 9.75 -0.433 1 98.69 85 VAL B CA 1
ATOM 1792 C C . VAL B 1 85 ? 13.898 9.273 -1.605 1 98.69 85 VAL B C 1
ATOM 1794 O O . VAL B 1 85 ? 13.57 8.281 -2.258 1 98.69 85 VAL B O 1
ATOM 1797 N N . ALA B 1 86 ? 15.016 9.938 -1.944 1 98.56 86 ALA B N 1
ATOM 1798 C CA . ALA B 1 86 ? 15.93 9.508 -3 1 98.56 86 ALA B CA 1
ATOM 1799 C C . ALA B 1 86 ? 16.484 8.117 -2.703 1 98.56 86 ALA B C 1
ATOM 1801 O O . ALA B 1 86 ? 16.594 7.277 -3.6 1 98.56 86 ALA B O 1
ATOM 1802 N N . LEU B 1 87 ? 16.844 7.914 -1.48 1 98.56 87 LEU B N 1
ATOM 1803 C CA . LEU B 1 87 ? 17.344 6.602 -1.085 1 98.56 87 LEU B CA 1
ATOM 1804 C C . LEU B 1 87 ? 16.266 5.539 -1.256 1 98.56 87 LEU B C 1
ATOM 1806 O O . LEU B 1 87 ? 16.547 4.426 -1.7 1 98.56 87 LEU B O 1
ATOM 1810 N N . LEU B 1 88 ? 15.07 5.914 -0.883 1 98.44 88 LEU B N 1
ATOM 1811 C CA . LEU B 1 88 ? 13.953 4.988 -1.037 1 98.44 88 LEU B CA 1
ATOM 1812 C C . LEU B 1 88 ? 13.695 4.691 -2.51 1 98.44 88 LEU B C 1
ATOM 1814 O O . LEU B 1 88 ? 13.336 3.566 -2.867 1 98.44 88 LEU B O 1
ATOM 1818 N N . CYS B 1 89 ? 13.836 5.676 -3.379 1 98.44 89 CYS B N 1
ATOM 1819 C CA . CYS B 1 89 ? 13.688 5.488 -4.816 1 98.44 89 CYS B CA 1
ATOM 1820 C C . CYS B 1 89 ? 14.734 4.512 -5.352 1 98.44 89 CYS B C 1
ATOM 1822 O O . CYS B 1 89 ? 14.406 3.631 -6.152 1 98.44 89 CYS B O 1
ATOM 1824 N N . VAL B 1 90 ? 15.938 4.684 -4.934 1 98.31 90 VAL B N 1
ATOM 1825 C CA . VAL B 1 90 ? 17 3.762 -5.348 1 98.31 90 VAL B CA 1
ATOM 1826 C C . VAL B 1 90 ? 16.656 2.344 -4.902 1 98.31 90 VAL B C 1
ATOM 1828 O O . VAL B 1 90 ? 16.781 1.394 -5.68 1 98.31 90 VAL B O 1
ATOM 1831 N N . HIS B 1 91 ? 16.234 2.246 -3.639 1 98.19 91 HIS B N 1
ATOM 1832 C CA . HIS B 1 91 ? 15.82 0.957 -3.102 1 98.19 91 HIS B CA 1
ATOM 1833 C C . HIS B 1 91 ? 14.688 0.359 -3.93 1 98.19 91 HIS B C 1
ATOM 1835 O O . HIS B 1 91 ? 14.695 -0.837 -4.23 1 98.19 91 HIS B O 1
ATOM 1841 N N . TYR B 1 92 ? 13.719 1.129 -4.266 1 98.19 92 TYR B N 1
ATOM 1842 C CA . TYR B 1 92 ? 12.586 0.707 -5.082 1 98.19 92 TYR B CA 1
ATOM 1843 C C . TYR B 1 92 ? 13.047 0.246 -6.461 1 98.19 92 TYR B C 1
ATOM 1845 O O . TYR B 1 92 ? 12.555 -0.753 -6.984 1 98.19 92 TYR B O 1
ATOM 1853 N N . MET B 1 93 ? 14.016 0.94 -7.07 1 98.06 93 MET B N 1
ATOM 1854 C CA . MET B 1 93 ? 14.531 0.591 -8.391 1 98.06 93 MET B CA 1
ATOM 1855 C C . MET B 1 93 ? 15.289 -0.732 -8.352 1 98.06 93 MET B C 1
ATOM 1857 O O . MET B 1 93 ? 15.273 -1.493 -9.32 1 98.06 93 MET B O 1
ATOM 1861 N N . MET B 1 94 ? 15.93 -0.964 -7.262 1 98 94 MET B N 1
ATOM 1862 C CA . MET B 1 94 ? 16.562 -2.266 -7.082 1 98 94 MET B CA 1
ATOM 1863 C C . MET B 1 94 ? 15.531 -3.389 -7.145 1 98 94 MET B C 1
ATOM 1865 O O . MET B 1 94 ? 15.789 -4.441 -7.73 1 98 94 MET B O 1
ATOM 1869 N N . THR B 1 95 ? 14.398 -3.156 -6.504 1 97.94 95 THR B N 1
ATOM 1870 C CA . THR B 1 95 ? 13.312 -4.121 -6.602 1 97.94 95 THR B CA 1
ATOM 1871 C C . THR B 1 95 ? 12.898 -4.324 -8.055 1 97.94 95 THR B C 1
ATOM 1873 O O . THR B 1 95 ? 12.625 -5.449 -8.484 1 97.94 95 THR B O 1
ATOM 1876 N N . GLY B 1 96 ? 12.82 -3.217 -8.758 1 97.94 96 GLY B N 1
ATOM 1877 C CA . GLY B 1 96 ? 12.523 -3.314 -10.18 1 97.94 96 GLY B CA 1
ATOM 1878 C C . GLY B 1 96 ? 13.508 -4.18 -10.938 1 97.94 96 GLY B C 1
ATOM 1879 O O . GLY B 1 96 ? 13.125 -4.949 -11.82 1 97.94 96 GLY B O 1
ATOM 1880 N N . GLY B 1 97 ? 14.758 -4.031 -10.641 1 98.19 97 GLY B N 1
ATOM 1881 C CA . GLY B 1 97 ? 15.766 -4.895 -11.242 1 98.19 97 GLY B CA 1
ATOM 1882 C C . GLY B 1 97 ? 15.531 -6.367 -10.961 1 98.19 97 GLY B C 1
ATOM 1883 O O . GLY B 1 97 ? 15.695 -7.211 -11.844 1 98.19 97 GLY B O 1
ATOM 1884 N N . MET B 1 98 ? 15.164 -6.684 -9.742 1 98.06 98 MET B N 1
ATOM 1885 C CA . MET B 1 98 ? 14.875 -8.062 -9.367 1 98.06 98 MET B CA 1
ATOM 1886 C C . MET B 1 98 ? 13.672 -8.594 -10.141 1 98.06 98 MET B C 1
ATOM 1888 O O . MET B 1 98 ? 13.672 -9.75 -10.57 1 98.06 98 MET B O 1
ATOM 1892 N N . VAL B 1 99 ? 12.664 -7.75 -10.266 1 98.19 99 VAL B N 1
ATOM 1893 C CA . VAL B 1 99 ? 11.453 -8.141 -10.984 1 98.19 99 VAL B CA 1
ATOM 1894 C C . VAL B 1 99 ? 11.789 -8.438 -12.445 1 98.19 99 VAL B C 1
ATOM 1896 O O . VAL B 1 99 ? 11.336 -9.43 -13.008 1 98.19 99 VAL B O 1
ATOM 1899 N N . MET B 1 100 ? 12.617 -7.586 -13.047 1 97.88 100 MET B N 1
ATOM 1900 C CA . MET B 1 100 ? 12.969 -7.77 -14.453 1 97.88 100 MET B CA 1
ATOM 1901 C C . MET B 1 100 ? 13.812 -9.023 -14.641 1 97.88 100 MET B C 1
ATOM 1903 O O . MET B 1 100 ? 13.664 -9.734 -15.641 1 97.88 100 MET B O 1
ATOM 1907 N N . ARG B 1 101 ? 14.711 -9.328 -13.734 1 97.88 101 ARG B N 1
ATOM 1908 C CA . ARG B 1 101 ? 15.477 -10.562 -13.789 1 97.88 101 ARG B CA 1
ATOM 1909 C C . ARG B 1 101 ? 14.562 -11.781 -13.633 1 97.88 101 ARG B C 1
ATOM 1911 O O . ARG B 1 101 ? 14.727 -12.781 -14.336 1 97.88 101 ARG B O 1
ATOM 1918 N N . ALA B 1 102 ? 13.633 -11.664 -12.719 1 97.81 102 ALA B N 1
ATOM 1919 C CA . ALA B 1 102 ? 12.695 -12.75 -12.484 1 97.81 102 ALA B CA 1
ATOM 1920 C C . ALA B 1 102 ? 11.883 -13.055 -13.742 1 97.81 102 ALA B C 1
ATOM 1922 O O . ALA B 1 102 ? 11.555 -14.211 -14.016 1 97.81 102 ALA B O 1
ATOM 1923 N N . LYS B 1 103 ? 11.5 -12.047 -14.461 1 96.06 103 LYS B N 1
ATOM 1924 C CA . LYS B 1 103 ? 10.758 -12.219 -15.703 1 96.06 103 LYS B CA 1
ATOM 1925 C C . LYS B 1 103 ? 11.516 -13.117 -16.672 1 96.06 103 LYS B C 1
ATOM 1927 O O . LYS B 1 103 ? 10.914 -13.758 -17.531 1 96.06 103 LYS B O 1
ATOM 1932 N N . ARG B 1 104 ? 12.828 -13.211 -16.547 1 95.38 104 ARG B N 1
ATOM 1933 C CA . ARG B 1 104 ? 13.672 -14.039 -17.406 1 95.38 104 ARG B CA 1
ATOM 1934 C C . ARG B 1 104 ? 13.961 -15.383 -16.766 1 95.38 104 ARG B C 1
ATOM 1936 O O . ARG B 1 104 ? 14.789 -16.156 -17.25 1 95.38 104 ARG B O 1
ATOM 1943 N N . GLY B 1 105 ? 13.32 -15.484 -15.672 1 95.56 105 GLY B N 1
ATOM 1944 C CA . GLY B 1 105 ? 13.469 -16.75 -14.969 1 95.56 105 GLY B CA 1
ATOM 1945 C C . GLY B 1 105 ? 14.672 -16.781 -14.039 1 95.56 105 GLY B C 1
ATOM 1946 O O . GLY B 1 105 ? 15.102 -17.844 -13.609 1 95.56 105 GLY B O 1
ATOM 1947 N N . GLU B 1 106 ? 15.211 -15.617 -13.719 1 96.56 106 GLU B N 1
ATOM 1948 C CA . GLU B 1 106 ? 16.391 -15.531 -12.859 1 96.56 106 GLU B CA 1
ATOM 1949 C C . GLU B 1 106 ? 16.047 -14.992 -11.477 1 96.56 106 GLU B C 1
ATOM 1951 O O . GLU B 1 106 ? 15.648 -13.828 -11.344 1 96.56 106 GLU B O 1
ATOM 1956 N N . PHE B 1 107 ? 16.125 -15.906 -10.523 1 96.69 107 PHE B N 1
ATOM 1957 C CA . PHE B 1 107 ? 15.906 -15.562 -9.117 1 96.69 107 PHE B CA 1
ATOM 1958 C C . PHE B 1 107 ? 17.188 -15.727 -8.312 1 96.69 107 PHE B C 1
ATOM 1960 O O . PHE B 1 107 ? 17.562 -16.844 -7.941 1 96.69 107 PHE B O 1
ATOM 1967 N N . ARG B 1 108 ? 17.797 -14.617 -7.973 1 96.44 108 ARG B N 1
ATOM 1968 C CA . ARG B 1 108 ? 19.141 -14.68 -7.391 1 96.44 108 ARG B CA 1
ATOM 1969 C C . ARG B 1 108 ? 19.078 -14.508 -5.875 1 96.44 108 ARG B C 1
ATOM 1971 O O . ARG B 1 108 ? 19.969 -14.992 -5.16 1 96.44 108 ARG B O 1
ATOM 1978 N N . GLU B 1 109 ? 18.078 -13.844 -5.375 1 96.44 109 GLU B N 1
ATOM 1979 C CA . GLU B 1 109 ? 18.016 -13.484 -3.963 1 96.44 109 GLU B CA 1
ATOM 1980 C C . GLU B 1 109 ? 17.375 -14.594 -3.139 1 96.44 109 GLU B C 1
ATOM 1982 O O . GLU B 1 109 ? 16.422 -15.25 -3.598 1 96.44 109 GLU B O 1
ATOM 1987 N N . SER B 1 110 ? 17.906 -14.766 -1.961 1 96.19 110 SER B N 1
ATOM 1988 C CA . SER B 1 110 ? 17.312 -15.719 -1.027 1 96.19 110 SER B CA 1
ATOM 1989 C C . SER B 1 110 ? 16.078 -15.141 -0.362 1 96.19 110 SER B C 1
ATOM 1991 O O . SER B 1 110 ? 15.844 -13.93 -0.411 1 96.19 110 SER B O 1
ATOM 1993 N N . ASP B 1 111 ? 15.281 -16.016 0.287 1 95.88 111 ASP B N 1
ATOM 1994 C CA . ASP B 1 111 ? 14.109 -15.578 1.039 1 95.88 111 ASP B CA 1
ATOM 1995 C C . ASP B 1 111 ? 14.5 -14.609 2.15 1 95.88 111 ASP B C 1
ATOM 1997 O O . ASP B 1 111 ? 13.852 -13.57 2.33 1 95.88 111 ASP B O 1
ATOM 2001 N N . MET B 1 112 ? 15.555 -14.938 2.842 1 95.69 112 MET B N 1
ATOM 2002 C CA . MET B 1 112 ? 16 -14.102 3.955 1 95.69 112 MET B CA 1
ATOM 2003 C C . MET B 1 112 ? 16.422 -12.719 3.467 1 95.69 112 MET B C 1
ATOM 2005 O O . MET B 1 112 ? 16.094 -11.711 4.086 1 95.69 112 MET B O 1
ATOM 2009 N N . TYR B 1 113 ? 17.188 -12.695 2.365 1 96.75 113 TYR B N 1
ATOM 2010 C CA . TYR B 1 113 ? 17.609 -11.422 1.784 1 96.75 113 TYR B CA 1
ATOM 2011 C C . TYR B 1 113 ? 16.406 -10.547 1.47 1 96.75 113 TYR B C 1
ATOM 2013 O O . TYR B 1 113 ? 16.391 -9.359 1.813 1 96.75 113 TYR B O 1
ATOM 2021 N N . LEU B 1 114 ? 15.422 -11.141 0.865 1 96.5 114 LEU B N 1
ATOM 2022 C CA . LEU B 1 114 ? 14.25 -10.375 0.446 1 96.5 114 LEU B CA 1
ATOM 2023 C C . LEU B 1 114 ? 13.453 -9.898 1.654 1 96.5 114 LEU B C 1
ATOM 2025 O O . LEU B 1 114 ? 12.891 -8.805 1.636 1 96.5 114 LEU B O 1
ATOM 2029 N N . ARG B 1 115 ? 13.398 -10.672 2.68 1 95.56 115 ARG B N 1
ATOM 2030 C CA . ARG B 1 115 ? 12.703 -10.266 3.898 1 95.56 115 ARG B CA 1
ATOM 2031 C C . ARG B 1 115 ? 13.406 -9.086 4.562 1 95.56 115 ARG B C 1
ATOM 2033 O O . ARG B 1 115 ? 12.758 -8.133 4.988 1 95.56 115 ARG B O 1
ATOM 2040 N N . VAL B 1 116 ? 14.711 -9.18 4.664 1 96.19 116 VAL B N 1
ATOM 2041 C CA . VAL B 1 116 ? 15.484 -8.094 5.234 1 96.19 116 VAL B CA 1
ATOM 2042 C C . VAL B 1 116 ? 15.375 -6.855 4.348 1 96.19 116 VAL B C 1
ATOM 2044 O O . VAL B 1 116 ? 15.25 -5.734 4.844 1 96.19 116 VAL B O 1
ATOM 2047 N N . PHE B 1 117 ? 15.484 -7.098 3.055 1 96.5 117 PHE B N 1
ATOM 2048 C CA . PHE B 1 117 ? 15.344 -6.031 2.068 1 96.5 117 PHE B CA 1
ATOM 2049 C C . PHE B 1 117 ? 14.039 -5.27 2.279 1 96.5 117 PHE B C 1
ATOM 2051 O O . PHE B 1 117 ? 14.023 -4.039 2.242 1 96.5 117 PHE B O 1
ATOM 2058 N N . ASN B 1 118 ? 12.984 -5.992 2.529 1 95.69 118 ASN B N 1
ATOM 2059 C CA . ASN B 1 118 ? 11.68 -5.395 2.783 1 95.69 118 ASN B CA 1
ATOM 2060 C C . ASN B 1 118 ? 11.672 -4.582 4.074 1 95.69 118 ASN B C 1
ATOM 2062 O O . ASN B 1 118 ? 11.102 -3.492 4.125 1 95.69 118 ASN B O 1
ATOM 2066 N N . GLU B 1 119 ? 12.305 -5.07 5.086 1 95.75 119 GLU B N 1
ATOM 2067 C CA . GLU B 1 119 ? 12.375 -4.367 6.363 1 95.75 119 GLU B CA 1
ATOM 2068 C C . GLU B 1 119 ? 13.141 -3.057 6.234 1 95.75 119 GLU B C 1
ATOM 2070 O O . GLU B 1 119 ? 12.836 -2.078 6.918 1 95.75 119 GLU B O 1
ATOM 2075 N N . ILE B 1 120 ? 14.109 -3.033 5.406 1 97.25 120 ILE B N 1
ATOM 2076 C CA . ILE B 1 120 ? 14.906 -1.833 5.172 1 97.25 120 ILE B CA 1
ATOM 2077 C C . ILE B 1 120 ? 14.023 -0.728 4.602 1 97.25 120 ILE B C 1
ATOM 2079 O O . ILE B 1 120 ? 14.141 0.436 4.992 1 97.25 120 ILE B O 1
ATOM 2083 N N . SER B 1 121 ? 13.141 -1.091 3.689 1 96.81 121 SER B N 1
ATOM 2084 C CA . SER B 1 121 ? 12.234 -0.092 3.123 1 96.81 121 SER B CA 1
ATOM 2085 C C . SER B 1 121 ? 11.305 0.481 4.188 1 96.81 121 SER B C 1
ATOM 2087 O O . SER B 1 121 ? 11.031 1.684 4.199 1 96.81 121 SER B O 1
ATOM 2089 N N . VAL B 1 122 ? 10.844 -0.347 5.102 1 96.44 122 VAL B N 1
ATOM 2090 C CA . VAL B 1 122 ? 9.953 0.093 6.172 1 96.44 122 VAL B CA 1
ATOM 2091 C C . VAL B 1 122 ? 10.688 1.081 7.078 1 96.44 122 VAL B C 1
ATOM 2093 O O . VAL B 1 122 ? 10.125 2.111 7.461 1 96.44 122 VAL B O 1
ATOM 2096 N N . LEU B 1 123 ? 11.938 0.74 7.387 1 97.88 123 LEU B N 1
ATOM 2097 C CA . LEU B 1 123 ? 12.742 1.645 8.195 1 97.88 123 LEU B CA 1
ATOM 2098 C C . LEU B 1 123 ? 12.914 2.99 7.5 1 97.88 123 LEU B C 1
ATOM 2100 O O . LEU B 1 123 ? 12.891 4.039 8.148 1 97.88 123 LEU B O 1
ATOM 2104 N N . GLY B 1 124 ? 13.156 2.963 6.199 1 98.25 124 GLY B N 1
ATOM 2105 C CA . GLY B 1 124 ? 13.234 4.191 5.426 1 98.25 124 GLY B CA 1
ATOM 2106 C C . GLY B 1 124 ? 11.961 5.02 5.488 1 98.25 124 GLY B C 1
ATOM 2107 O O . GLY B 1 124 ? 12.016 6.238 5.664 1 98.25 124 GLY B O 1
ATOM 2108 N N . VAL B 1 125 ? 10.82 4.355 5.375 1 98.25 125 VAL B N 1
ATOM 2109 C CA . VAL B 1 125 ? 9.531 5.035 5.422 1 98.25 125 VAL B CA 1
ATOM 2110 C C . VAL B 1 125 ? 9.328 5.66 6.797 1 98.25 125 VAL B C 1
ATOM 2112 O O . VAL B 1 125 ? 8.852 6.793 6.91 1 98.25 125 VAL B O 1
ATOM 2115 N N . ILE B 1 126 ? 9.688 4.91 7.828 1 98.38 126 ILE B N 1
ATOM 2116 C CA . ILE B 1 126 ? 9.562 5.43 9.188 1 98.38 126 ILE B CA 1
ATOM 2117 C C . ILE B 1 126 ? 10.406 6.691 9.344 1 98.38 126 ILE B C 1
ATOM 2119 O O . ILE B 1 126 ? 9.953 7.68 9.922 1 98.38 126 ILE B O 1
ATOM 2123 N N . ALA B 1 127 ? 11.633 6.695 8.852 1 98.56 127 ALA B N 1
ATOM 2124 C CA . ALA B 1 127 ? 12.508 7.863 8.906 1 98.56 127 ALA B CA 1
ATOM 2125 C C . ALA B 1 127 ? 11.883 9.055 8.18 1 98.56 127 ALA B C 1
ATOM 2127 O O . ALA B 1 127 ? 11.914 10.18 8.68 1 98.56 127 ALA B O 1
ATOM 2128 N N . ILE B 1 128 ? 11.305 8.812 7.043 1 98.62 128 ILE B N 1
ATOM 2129 C CA . ILE B 1 128 ? 10.656 9.867 6.266 1 98.62 128 ILE B CA 1
ATOM 2130 C C . ILE B 1 128 ? 9.477 10.43 7.047 1 98.62 128 ILE B C 1
ATOM 2132 O O . ILE B 1 128 ? 9.305 11.648 7.145 1 98.62 128 ILE B O 1
ATOM 2136 N N . LEU B 1 129 ? 8.664 9.516 7.613 1 98.5 129 LEU B N 1
ATOM 2137 C CA . LEU B 1 129 ? 7.504 9.945 8.383 1 98.5 129 LEU B CA 1
ATOM 2138 C C . LEU B 1 129 ? 7.93 10.75 9.609 1 98.5 129 LEU B C 1
ATOM 2140 O O . LEU B 1 129 ? 7.25 11.703 9.992 1 98.5 129 LEU B O 1
ATOM 2144 N N . TRP B 1 130 ? 9.047 10.312 10.18 1 98.38 130 TRP B N 1
ATOM 2145 C CA . TRP B 1 130 ? 9.555 11.07 11.32 1 98.38 130 TRP B CA 1
ATOM 2146 C C . TRP B 1 130 ? 9.883 12.5 10.922 1 98.38 130 TRP B C 1
ATOM 2148 O O . TRP B 1 130 ? 9.5 13.453 11.602 1 98.38 130 TRP B O 1
ATOM 2158 N N . VAL B 1 131 ? 10.562 12.75 9.828 1 97.94 131 VAL B N 1
ATOM 2159 C CA . VAL B 1 131 ? 10.953 14.078 9.344 1 97.94 131 VAL B CA 1
ATOM 2160 C C . VAL B 1 131 ? 9.703 14.898 9.016 1 97.94 131 VAL B C 1
ATOM 2162 O O . VAL B 1 131 ? 9.625 16.078 9.352 1 97.94 131 VAL B O 1
ATOM 2165 N N . VAL B 1 132 ? 8.688 14.25 8.367 1 96.5 132 VAL B N 1
ATOM 2166 C CA . VAL B 1 132 ? 7.508 14.945 7.879 1 96.5 132 VAL B CA 1
ATOM 2167 C C . VAL B 1 132 ? 6.625 15.359 9.055 1 96.5 132 VAL B C 1
ATOM 2169 O O . VAL B 1 132 ? 6.008 16.422 9.039 1 96.5 132 VAL B O 1
ATOM 2172 N N . VAL B 1 133 ? 6.598 14.531 10.094 1 96.81 133 VAL B N 1
ATOM 2173 C CA . VAL B 1 133 ? 5.676 14.766 11.203 1 96.81 133 VAL B CA 1
ATOM 2174 C C . VAL B 1 133 ? 6.312 15.719 12.211 1 96.81 133 VAL B C 1
ATOM 2176 O O . VAL B 1 133 ? 5.668 16.656 12.68 1 96.81 133 VAL B O 1
ATOM 2179 N N . THR B 1 134 ? 7.586 15.547 12.562 1 96.12 134 THR B N 1
ATOM 2180 C CA . THR B 1 134 ? 8.219 16.328 13.617 1 96.12 134 THR B CA 1
ATOM 2181 C C . THR B 1 134 ? 8.812 17.625 13.055 1 96.12 134 THR B C 1
ATOM 2183 O O . THR B 1 134 ? 8.992 18.594 13.789 1 96.12 134 THR B O 1
ATOM 2186 N N . LYS B 1 135 ? 9.242 17.594 11.75 1 95.31 135 LYS B N 1
ATOM 2187 C CA . LYS B 1 135 ? 9.914 18.719 11.117 1 95.31 135 LYS B CA 1
ATOM 2188 C C . LYS B 1 135 ? 11.07 19.234 11.977 1 95.31 135 LYS B C 1
ATOM 2190 O O . LYS B 1 135 ? 11.094 20.406 12.367 1 95.31 135 LYS B O 1
ATOM 2195 N N . PRO B 1 136 ? 11.984 18.375 12.281 1 92.06 136 PRO B N 1
ATOM 2196 C CA . PRO B 1 136 ? 12.961 18.625 13.336 1 92.06 136 PRO B CA 1
ATOM 2197 C C . PRO B 1 136 ? 13.891 19.797 13.008 1 92.06 136 PRO B C 1
ATOM 2199 O O . PRO B 1 136 ? 14.672 20.219 13.859 1 92.06 136 PRO B O 1
ATOM 2202 N N . PHE B 1 137 ? 13.867 20.406 11.844 1 87.56 137 PHE B N 1
ATOM 2203 C CA . PHE B 1 137 ? 14.75 21.5 11.484 1 87.56 137 PHE B CA 1
ATOM 2204 C C . PHE B 1 137 ? 13.938 22.719 11.047 1 87.56 137 PHE B C 1
ATOM 2206 O O . PHE B 1 137 ? 12.82 22.578 10.539 1 87.56 137 PHE B O 1
#

Sequence (274 aa):
MDWIKIIHILSVMGWMTSIFAVPRALIYWKRDHDKTGEFGPLGDLTYRLYRFSAGLMVLALLTGIYLGAAVFQFDTWVIVKFGLVALLCVHYMMTGGMVMRAKRGEFRESDMYLRVFNEISVLGVIAILWVVVTKPFMDWIKIIHILSVMGWMTSIFAVPRALIYWKRDHDKTGEFGPLGDLTYRLYRFSAGLMVLALLTGIYLGAAVFQFDTWVIVKFGLVALLCVHYMMTGGMVMRAKRGEFRESDMYLRVFNEISVLGVIAILWVVVTKPF

Foldseek 3Di:
DVVLVVLLVVLVVLLVQLLQPLLVLLQVQLVVCVVPVDCPPSLVVSVVSLVRSVVSLVSNVVSLVVCCCVPVVVPVLSVVLVVLSVVLVVLSVVSVVQSVCVNVVDHDDDPVRSVVSSVVSVVSVVVSCCSVPPVVD/DVVLVVLLVVLVVLLVQLLQPLLVLLQVQLVVCVVPVDCPPSLVVSVVSLVRSVVSLVSNVVSLVVCCCVPVVVPVLSVVLVVLSVVLVVLSVVSVVQSVCVNVVDHDDDPVRSVVSSVVSVVSVVVSCCSVPPVVD

InterPro domains:
  IPR005265 Protoporphyrinogen oxidase HemJ-like [PF03653] (2-137)
  IPR005265 Protoporphyrinogen oxidase HemJ-like [PIRSF004638] (2-137)
  IPR005265 Protoporphyrinogen oxidase HemJ-like [PTHR40255] (2-137)

Solvent-accessible surface area (backbone atoms only — not comparable to full-atom values): 13986 Å² total; per-residue (Å²): 111,61,65,53,52,40,52,23,52,52,19,44,36,45,24,42,27,25,60,68,43,37,49,57,41,51,51,36,35,48,54,43,24,74,73,69,75,45,68,60,45,51,39,51,51,41,51,50,44,44,53,56,14,49,54,21,41,53,50,20,49,55,40,43,51,49,44,31,52,76,70,51,63,57,38,64,32,50,50,53,37,50,53,52,50,50,51,49,48,53,54,51,49,51,51,50,52,50,51,58,37,38,73,74,71,43,78,84,74,52,67,66,55,36,53,52,54,41,50,51,52,51,52,51,50,50,54,42,39,47,37,72,70,66,40,86,92,111,61,65,52,52,40,53,22,52,51,19,44,36,44,25,42,25,26,61,68,42,36,50,57,42,50,50,36,35,49,56,44,23,73,73,69,74,45,67,59,46,50,39,51,51,42,52,50,43,44,52,56,14,48,54,21,40,52,50,20,50,54,39,44,52,49,44,33,54,76,69,50,62,57,38,65,33,49,50,53,38,50,54,51,51,51,52,50,48,53,54,51,48,52,51,50,51,51,51,58,37,39,73,75,71,44,78,86,75,51,66,66,55,37,52,51,53,40,50,52,53,51,53,51,50,50,53,41,40,48,36,72,72,66,40,86,93

pLDDT: mean 96.58, std 2.34, range [84.94, 98.69]

Secondary structure (DSSP, 8-state):
-HHHHHHHHHHHHHHHHHHHHHHHHHHHHHHHHHHH-S-HHHHHHHHHHHHHHHHHHHHHHHHHHHHHHHTSTT-HHHHHHHHHHHHHHHHHHHHHHHHHHHHTT---S-HHHHHHHHHHHHHHHHHHHHHHHH---/-HHHHHHHHHHHHHHHHHHHHHHHHHHHHHHHHHHH-S-HHHHHHHHHHHHHHHHHHHHHHHHHHHHHHHTSTT-HHHHHHHHHHHHHHHHHHHHHHHHHHHHTT---S-HHHHHHHHHHHHHHHHHHHHHHHH---

Radius of gyration: 18.96 Å; Cα contacts (8 Å, |Δi|>4): 311; chains: 2; bounding box: 37×53×40 Å